Protein AF-A0A7J7K2Z6-F1 (afdb_monomer_lite)

pLDDT: mean 91.76, std 12.29, range [33.16, 98.75]

Organism: Bugula neritina (NCBI:txid10212)

InterPro domains:
  IPR015883 Beta-hexosaminidase, catalytic domain [PF00728] (4-177)
  IPR017853 Glycoside hydrolase superfamily [SSF51445] (2-178)
  IPR025705 Beta-hexosaminidase [PR00738] (17-34)
  IPR025705 Beta-hexosaminidase [PR00738] (77-95)
  IPR025705 Beta-hexosaminidase [PR00738] (104-117)
  IPR025705 Beta-hexosaminidase [PTHR22600] (6-176)

Secondary structure (DSSP, 8-state):
----S--HHHHHHHHHHHHTTT-----B---SSS-HHHHHHHHHHHHH-TT--TT--S-TT-------TTS-S-----TTSHHHHHHHHHHHHHHHHHHHHTT----EEE-------TTTTTT-HHHHHHHHHTT------HHHHHHHHHHHHHHHHHHHHHHTT-EEE--HHHHTTS-GGG--

Foldseek 3Di:
DDDDDDDLVRLLVVQLVCVVVVHHDAEEAAAFAQQVPVQVVVVVVCVVPVVPCLQHFDQPQQPWADAFPVGDRDGGGQLLDPSPLSNVLVVVVSVQVSCVVSVNGAAEYEHAQPGDTQRPSVRPPSLVVVCVVVVNPDDPRSSLSVLVSLLVNVLSVCVSCVVVNYHYHYDPRSPVSDDPVSND

Structure (mmCIF, N/CA/C/O backbone):
data_AF-A0A7J7K2Z6-F1
#
_entry.id   AF-A0A7J7K2Z6-F1
#
loop_
_atom_site.group_PDB
_atom_site.id
_atom_site.type_symbol
_atom_site.label_atom_id
_atom_site.label_alt_id
_atom_site.label_comp_id
_atom_site.label_asym_id
_atom_site.label_entity_id
_atom_site.label_seq_id
_atom_site.pdbx_PDB_ins_code
_atom_site.Cartn_x
_atom_site.Cartn_y
_atom_site.Cartn_z
_atom_site.occupancy
_atom_site.B_iso_or_equiv
_atom_site.auth_seq_id
_atom_site.auth_comp_id
_atom_site.auth_asym_id
_atom_site.auth_atom_id
_atom_site.pdbx_PDB_model_num
ATOM 1 N N . MET A 1 1 ? -26.680 -13.923 -4.119 1.00 57.12 1 MET A N 1
ATOM 2 C CA . MET A 1 1 ? -25.337 -13.825 -3.505 1.00 57.12 1 MET A CA 1
ATOM 3 C C . MET A 1 1 ? -25.463 -12.982 -2.247 1.00 57.12 1 MET A C 1
ATOM 5 O O . MET A 1 1 ? -26.201 -12.006 -2.287 1.00 57.12 1 MET A O 1
ATOM 9 N N . GLY A 1 2 ? -24.848 -13.402 -1.139 1.00 70.88 2 GLY A N 1
ATOM 10 C CA . GLY A 1 2 ? -24.873 -12.652 0.122 1.00 70.88 2 GLY A CA 1
ATOM 11 C C . GLY A 1 2 ? -24.026 -11.379 0.068 1.00 70.88 2 GLY A C 1
ATOM 12 O O . GLY A 1 2 ? -23.353 -11.112 -0.927 1.00 70.88 2 GLY A O 1
ATOM 13 N N . LYS A 1 3 ? -24.067 -10.598 1.149 1.00 77.69 3 LYS A N 1
ATOM 14 C CA . LYS A 1 3 ? -23.252 -9.391 1.324 1.00 77.69 3 LYS A CA 1
ATOM 15 C C . LYS A 1 3 ? -21.756 -9.750 1.302 1.00 77.69 3 LYS A C 1
ATOM 17 O O . LYS A 1 3 ? -21.352 -10.677 1.991 1.00 77.69 3 LYS A O 1
ATOM 22 N N . GLN A 1 4 ? -20.961 -9.036 0.498 1.00 88.25 4 GLN A N 1
ATOM 23 C CA . GLN A 1 4 ? -19.536 -9.339 0.247 1.00 88.25 4 GLN A CA 1
ATOM 24 C C . GLN A 1 4 ? -18.553 -8.362 0.923 1.00 88.25 4 GLN A C 1
ATOM 26 O O . GLN A 1 4 ? -17.355 -8.433 0.677 1.00 88.25 4 GLN A O 1
ATOM 31 N N . PHE A 1 5 ? -19.038 -7.420 1.733 1.00 94.19 5 PHE A N 1
ATOM 32 C CA . PHE A 1 5 ? -18.211 -6.398 2.380 1.00 94.19 5 PHE A CA 1
ATOM 33 C C . PHE A 1 5 ? -18.827 -5.962 3.711 1.00 94.19 5 PHE A C 1
ATOM 35 O O . PHE A 1 5 ? -20.036 -6.097 3.904 1.00 94.19 5 PHE A O 1
ATOM 42 N N . LEU A 1 6 ? -18.006 -5.394 4.593 1.00 96.25 6 LEU A N 1
ATOM 43 C CA . LEU A 1 6 ? -18.456 -4.726 5.813 1.00 96.25 6 LEU A CA 1
ATOM 44 C C . LEU A 1 6 ? -18.727 -3.250 5.518 1.00 96.25 6 LEU A C 1
ATOM 46 O O . LEU A 1 6 ? -17.916 -2.575 4.880 1.00 96.25 6 LEU A O 1
ATOM 50 N N . THR A 1 7 ? -19.857 -2.724 5.980 1.00 97.12 7 THR A N 1
ATOM 51 C CA . THR A 1 7 ? -20.050 -1.270 6.033 1.00 97.12 7 THR A CA 1
ATOM 52 C C . THR A 1 7 ? -19.160 -0.674 7.121 1.00 97.12 7 THR A C 1
ATOM 54 O O . THR A 1 7 ? -18.703 -1.369 8.028 1.00 97.12 7 THR A O 1
ATOM 57 N N . LYS A 1 8 ? -18.972 0.651 7.084 1.00 97.88 8 LYS A N 1
ATOM 58 C CA . LYS A 1 8 ? -18.297 1.387 8.162 1.00 97.88 8 LYS A CA 1
ATOM 59 C C . LYS A 1 8 ? -18.863 1.023 9.546 1.00 97.88 8 LYS A C 1
ATOM 61 O O . LYS A 1 8 ? -18.094 0.761 10.462 1.00 97.88 8 LYS A O 1
ATOM 66 N N . SER A 1 9 ? -20.191 1.003 9.695 1.00 98.25 9 SER A N 1
ATOM 67 C CA . SER A 1 9 ? -20.842 0.722 10.981 1.00 98.25 9 SER A CA 1
ATOM 68 C C . SER A 1 9 ? -20.590 -0.705 11.466 1.00 98.25 9 SER A C 1
ATOM 70 O O . SER A 1 9 ? -20.313 -0.895 12.643 1.00 98.25 9 SER A O 1
ATOM 72 N N . GLU A 1 10 ? -20.634 -1.689 10.566 1.00 98.12 10 GLU A N 1
ATOM 73 C CA . GLU A 1 10 ? -20.367 -3.091 10.910 1.00 98.12 10 GLU A CA 1
ATOM 74 C C . GLU A 1 10 ? -18.906 -3.304 11.301 1.00 98.12 10 GLU A C 1
ATOM 76 O O . GLU A 1 10 ? -18.624 -4.002 12.270 1.00 98.12 10 GLU A O 1
ATOM 81 N N . TYR A 1 11 ? -17.969 -2.666 10.593 1.00 98.50 11 TYR A N 1
ATOM 82 C CA . TYR A 1 11 ? -16.557 -2.705 10.968 1.00 98.50 11 TYR A CA 1
ATOM 83 C C . TYR A 1 11 ? -16.330 -2.113 12.367 1.00 98.50 11 TYR A C 1
ATOM 85 O O . TYR A 1 11 ? -15.676 -2.731 13.202 1.00 98.50 11 TYR A O 1
ATOM 93 N N . ILE A 1 12 ? -16.911 -0.942 12.650 1.00 98.75 12 ILE A N 1
ATOM 94 C CA . ILE A 1 12 ? -16.815 -0.290 13.967 1.00 98.75 12 ILE A CA 1
ATOM 95 C C . ILE A 1 12 ? -17.410 -1.171 15.067 1.00 98.75 12 ILE A C 1
ATOM 97 O O . ILE A 1 12 ? -16.831 -1.268 16.146 1.00 98.75 12 ILE A O 1
ATOM 101 N N . GLU A 1 13 ? -18.543 -1.824 14.804 1.00 98.62 13 GLU A N 1
ATOM 102 C CA . GLU A 1 13 ? -19.169 -2.749 15.750 1.00 98.62 13 GLU A CA 1
ATOM 103 C C . GLU A 1 13 ? -18.257 -3.942 16.062 1.00 98.62 13 GLU A C 1
ATOM 105 O O . GLU A 1 13 ? -18.082 -4.277 17.233 1.00 98.62 13 GLU A O 1
ATOM 110 N N . ILE A 1 14 ? -17.608 -4.524 15.047 1.00 98.44 14 ILE A N 1
ATOM 111 C CA . ILE A 1 14 ? -16.632 -5.609 15.226 1.00 98.44 14 ILE A CA 1
ATOM 112 C C . ILE A 1 14 ? -15.452 -5.148 16.085 1.00 98.44 14 ILE A C 1
ATOM 114 O O . ILE A 1 14 ? -15.095 -5.834 17.043 1.00 98.44 14 ILE A O 1
ATOM 118 N N . VAL A 1 15 ? -14.867 -3.986 15.780 1.00 98.75 15 VAL A N 1
ATOM 119 C CA . VAL A 1 15 ? -13.714 -3.457 16.528 1.00 98.75 15 VAL A CA 1
ATOM 120 C C . VAL A 1 15 ? -14.095 -3.157 17.979 1.00 98.75 15 VAL A C 1
ATOM 122 O O . VAL A 1 15 ? -13.392 -3.577 18.895 1.00 98.75 15 VAL A O 1
ATOM 125 N N . ARG A 1 16 ? -15.243 -2.514 18.216 1.00 98.62 16 ARG A N 1
ATOM 126 C CA . ARG A 1 16 ? -15.729 -2.224 19.575 1.00 98.62 16 ARG A CA 1
ATOM 127 C C . ARG A 1 16 ? -16.038 -3.503 20.353 1.00 98.62 16 ARG A C 1
ATOM 129 O O . ARG A 1 16 ? -15.775 -3.590 21.552 1.00 98.62 16 ARG A O 1
ATOM 136 N N . PHE A 1 17 ? -16.595 -4.512 19.686 1.00 98.62 17 PHE A N 1
ATOM 137 C CA . PHE A 1 17 ? -16.839 -5.803 20.315 1.00 98.62 17 PHE A CA 1
ATOM 138 C C . PHE A 1 17 ? -15.526 -6.492 20.695 1.00 98.62 17 PHE A C 1
ATOM 140 O O . PHE A 1 17 ? -15.417 -6.982 21.818 1.00 98.62 17 PHE A O 1
ATOM 147 N N . ALA A 1 18 ? -14.524 -6.486 19.814 1.00 98.62 18 ALA A N 1
ATOM 148 C CA . ALA A 1 18 ? -13.196 -7.022 20.101 1.00 98.62 18 ALA A CA 1
ATOM 149 C C . ALA A 1 18 ? -12.540 -6.308 21.297 1.00 98.62 18 ALA A C 1
ATOM 151 O O . ALA A 1 18 ? -12.065 -6.976 22.218 1.00 98.62 18 ALA A O 1
ATOM 152 N N . GLU A 1 19 ? -12.631 -4.976 21.355 1.00 98.25 19 GLU A N 1
ATOM 153 C CA . GLU A 1 19 ? -12.161 -4.176 22.493 1.00 98.25 19 GLU A CA 1
ATOM 154 C C . GLU A 1 19 ? -12.826 -4.603 23.807 1.00 98.25 19 GLU A C 1
ATOM 156 O O . GLU A 1 19 ? -12.145 -4.851 24.800 1.00 98.25 19 GLU A O 1
ATOM 161 N N . SER A 1 20 ? -14.146 -4.835 23.803 1.00 98.19 20 SER A N 1
ATOM 162 C CA . SER A 1 20 ? -14.881 -5.321 24.987 1.00 98.19 20 SER A CA 1
ATOM 163 C C . SER A 1 20 ? -14.411 -6.692 25.501 1.00 98.19 20 SER A C 1
ATOM 165 O O . SER A 1 20 ? -14.786 -7.113 26.599 1.00 98.19 20 SER A O 1
ATOM 167 N N . LYS A 1 21 ? -13.621 -7.414 24.698 1.00 98.44 21 LYS A N 1
ATOM 168 C CA . LYS A 1 21 ? -13.026 -8.716 25.016 1.00 98.44 21 LYS A CA 1
ATOM 169 C C . LYS A 1 21 ? -11.515 -8.645 25.242 1.00 98.44 21 LYS A C 1
ATOM 171 O O . LYS A 1 21 ? -10.907 -9.691 25.447 1.00 98.44 21 LYS A O 1
ATOM 176 N N . GLY A 1 22 ? -10.912 -7.454 25.216 1.00 97.75 22 GLY A N 1
ATOM 177 C CA . GLY A 1 22 ? -9.460 -7.285 25.304 1.00 97.75 22 GLY A CA 1
ATOM 178 C C . GLY A 1 22 ? -8.713 -7.818 24.077 1.00 97.75 22 GLY A C 1
ATOM 179 O O . GLY A 1 22 ? -7.565 -8.239 24.194 1.00 97.75 22 GLY A O 1
ATOM 180 N N . VAL A 1 23 ? -9.369 -7.851 22.912 1.00 98.38 23 VAL A N 1
ATOM 181 C CA . VAL A 1 23 ? -8.786 -8.294 21.640 1.00 98.38 23 VAL A CA 1
ATOM 182 C C . VAL A 1 23 ? -8.488 -7.075 20.772 1.00 98.38 23 VAL A C 1
ATOM 184 O O . VAL A 1 23 ? -9.393 -6.335 20.387 1.00 98.38 23 VAL A O 1
ATOM 187 N N . MET A 1 24 ? -7.215 -6.895 20.421 1.00 98.00 24 MET A N 1
ATOM 188 C CA . MET A 1 24 ? -6.784 -5.864 19.480 1.00 98.00 24 MET A CA 1
ATOM 189 C C . MET A 1 24 ? -7.000 -6.335 18.038 1.00 98.00 24 MET A C 1
ATOM 191 O O . MET A 1 24 ? -6.533 -7.407 17.652 1.00 98.00 24 MET A O 1
ATOM 195 N N . VAL A 1 25 ? -7.677 -5.519 17.235 1.00 98.50 25 VAL A N 1
ATOM 196 C CA . VAL A 1 25 ? -7.860 -5.746 15.800 1.00 98.50 25 VAL A CA 1
ATOM 197 C C . VAL A 1 25 ? -6.721 -5.071 15.043 1.00 98.50 25 VAL A C 1
ATOM 199 O O . VAL A 1 25 ? -6.543 -3.858 15.134 1.00 98.50 25 VAL A O 1
ATOM 202 N N . ILE A 1 26 ? -5.970 -5.853 14.267 1.00 98.38 26 ILE A N 1
ATOM 203 C CA . ILE A 1 26 ? -4.976 -5.347 13.315 1.00 98.38 26 ILE A CA 1
ATOM 204 C C . ILE A 1 26 ? -5.550 -5.552 11.905 1.00 98.38 26 ILE A C 1
ATOM 206 O O . ILE A 1 26 ? -5.667 -6.696 11.467 1.00 98.38 26 ILE A O 1
ATOM 210 N N . PRO A 1 27 ? -5.951 -4.481 11.201 1.00 98.25 27 PRO A N 1
ATOM 211 C CA . PRO A 1 27 ? -6.410 -4.575 9.828 1.0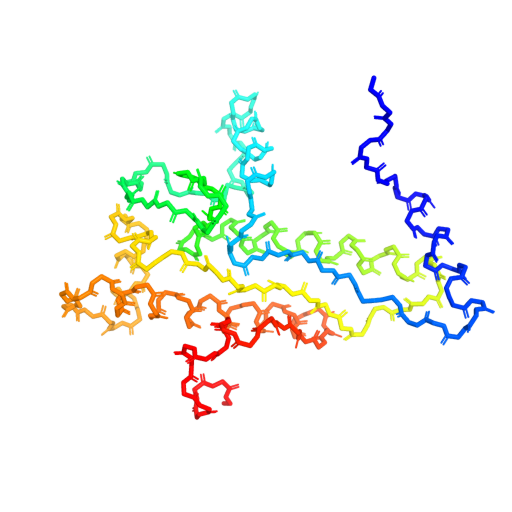0 98.25 27 PRO A CA 1
ATOM 212 C C . PRO A 1 27 ? -5.237 -4.801 8.874 1.00 98.25 27 PRO A C 1
ATOM 214 O O . PRO A 1 27 ? -4.161 -4.218 9.032 1.00 98.25 27 PRO A O 1
ATOM 217 N N . GLU A 1 28 ? -5.493 -5.605 7.847 1.00 98.12 28 GLU A N 1
ATOM 218 C CA . GLU A 1 28 ? -4.579 -5.845 6.740 1.00 98.12 28 GLU A CA 1
ATOM 219 C C . GLU A 1 28 ? -5.159 -5.317 5.430 1.00 98.12 28 GLU A C 1
ATOM 221 O O . GLU A 1 28 ? -6.297 -5.628 5.075 1.00 98.12 28 GLU A O 1
ATOM 226 N N . ILE A 1 29 ? -4.365 -4.522 4.712 1.00 97.19 29 ILE A N 1
ATOM 227 C CA . ILE A 1 29 ? -4.644 -4.087 3.342 1.00 97.19 29 ILE A CA 1
ATOM 228 C C . ILE A 1 29 ? -3.441 -4.474 2.491 1.00 97.19 29 ILE A C 1
ATOM 230 O O . ILE A 1 29 ? -2.453 -3.745 2.437 1.00 97.19 29 ILE A O 1
ATOM 234 N N . ASP A 1 30 ? -3.532 -5.642 1.868 1.00 95.69 30 ASP A N 1
ATOM 235 C CA . ASP A 1 30 ? -2.400 -6.280 1.207 1.00 95.69 30 ASP A CA 1
ATOM 236 C C . ASP A 1 30 ? -1.937 -5.526 -0.046 1.00 95.69 30 ASP A C 1
ATOM 238 O O . ASP A 1 30 ? -2.731 -5.235 -0.948 1.00 95.69 30 ASP A O 1
ATOM 242 N N . LEU A 1 31 ? -0.649 -5.167 -0.062 1.00 95.00 31 LEU A N 1
ATOM 243 C CA . LEU A 1 31 ? 0.042 -4.507 -1.156 1.00 95.00 31 LEU A CA 1
ATOM 244 C C . LEU A 1 31 ? 1.524 -4.963 -1.207 1.00 95.00 31 LEU A C 1
ATOM 246 O O . LEU A 1 31 ? 2.195 -5.001 -0.182 1.00 95.00 31 LEU A O 1
ATOM 250 N N . PRO A 1 32 ? 2.123 -5.172 -2.394 1.00 95.31 32 PRO A N 1
ATOM 251 C CA . PRO A 1 32 ? 1.522 -4.915 -3.690 1.00 95.31 32 PRO A CA 1
ATOM 252 C C . PRO A 1 32 ? 0.813 -6.113 -4.322 1.00 95.31 32 PRO A C 1
ATOM 254 O O . PRO A 1 32 ? 0.121 -5.913 -5.322 1.00 95.31 32 PRO A O 1
ATOM 257 N N . GLY A 1 33 ? 1.028 -7.323 -3.798 1.00 93.19 33 GLY A N 1
ATOM 258 C CA . GLY A 1 33 ? 0.370 -8.553 -4.236 1.00 93.19 33 GLY A CA 1
ATOM 259 C C . GLY A 1 33 ? -1.126 -8.561 -3.917 1.00 93.19 33 GLY A C 1
ATOM 260 O O . GLY A 1 33 ? -1.666 -7.577 -3.411 1.00 93.19 33 GLY A O 1
ATOM 261 N N . HIS A 1 34 ? -1.809 -9.648 -4.296 1.00 95.19 34 HIS A N 1
ATOM 262 C CA . HIS A 1 34 ? -3.211 -9.949 -3.936 1.00 95.19 34 HIS A CA 1
ATOM 263 C C . HIS A 1 34 ? -4.230 -8.807 -4.119 1.00 95.19 34 HIS A C 1
ATOM 265 O O . HIS A 1 34 ? -5.316 -8.784 -3.544 1.00 95.19 34 HIS A O 1
ATOM 271 N N . SER A 1 35 ? -3.933 -7.865 -5.008 1.00 95.94 35 SER A N 1
ATOM 272 C CA . SER A 1 35 ? -4.619 -6.576 -5.112 1.00 95.94 35 SER A CA 1
ATOM 273 C C . SER A 1 35 ? -5.649 -6.520 -6.241 1.00 95.94 35 SER A C 1
ATOM 275 O O . SER A 1 35 ? -6.066 -5.439 -6.670 1.00 95.94 35 SER A O 1
ATOM 277 N N . THR A 1 36 ? -6.085 -7.671 -6.763 1.00 94.44 36 THR A N 1
ATOM 278 C CA . THR A 1 36 ? -7.007 -7.761 -7.912 1.00 94.44 36 THR A CA 1
ATOM 279 C C . THR A 1 36 ? -8.290 -6.958 -7.694 1.00 94.44 36 THR A C 1
ATOM 281 O O . THR A 1 36 ? -8.736 -6.251 -8.600 1.00 94.44 36 THR A O 1
ATOM 284 N N . ALA A 1 37 ? -8.864 -7.009 -6.487 1.00 94.44 37 ALA A N 1
ATOM 285 C CA . ALA A 1 37 ? -10.078 -6.266 -6.151 1.00 94.44 37 ALA A CA 1
ATOM 286 C C . ALA A 1 37 ? -9.866 -4.743 -6.231 1.00 94.44 37 ALA A C 1
ATOM 288 O O . ALA A 1 37 ? -10.617 -4.053 -6.926 1.00 94.44 37 ALA A O 1
ATOM 289 N N . ALA A 1 38 ? -8.816 -4.226 -5.584 1.00 96.38 38 ALA A N 1
ATOM 290 C CA . ALA A 1 38 ? -8.494 -2.799 -5.582 1.00 96.38 38 ALA A CA 1
ATOM 291 C C . ALA A 1 38 ? -8.156 -2.291 -6.992 1.00 96.38 38 ALA A C 1
ATOM 293 O O . 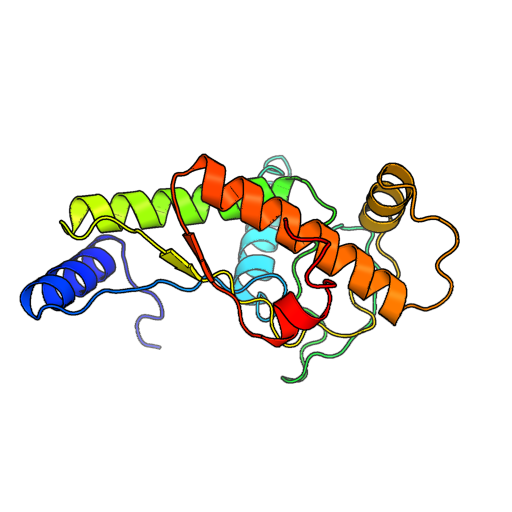ALA A 1 38 ? -8.676 -1.261 -7.429 1.00 96.38 38 ALA A O 1
ATOM 294 N N . LEU A 1 39 ? -7.351 -3.047 -7.744 1.00 95.56 39 LEU A N 1
ATOM 295 C CA . LEU A 1 39 ? -6.999 -2.727 -9.128 1.00 95.56 39 LEU A CA 1
ATOM 296 C C . LEU A 1 39 ? -8.228 -2.615 -10.022 1.00 95.56 39 LEU A C 1
ATOM 298 O O . LEU A 1 39 ? -8.362 -1.634 -10.753 1.00 95.56 39 LEU A O 1
ATOM 302 N N . ASN A 1 40 ? -9.130 -3.594 -9.966 1.00 94.88 40 ASN A N 1
ATOM 303 C CA . ASN A 1 40 ? -10.336 -3.581 -10.788 1.00 94.88 40 ASN A CA 1
ATOM 304 C C . ASN A 1 40 ? -11.269 -2.434 -10.388 1.00 94.88 40 ASN A C 1
ATOM 306 O O . ASN A 1 40 ? -11.757 -1.721 -11.264 1.00 94.88 40 ASN A O 1
ATOM 310 N N . ALA A 1 41 ? -11.457 -2.189 -9.088 1.00 95.19 41 ALA A N 1
ATOM 311 C CA . ALA A 1 41 ? -12.262 -1.069 -8.606 1.00 95.19 41 ALA A CA 1
ATOM 312 C C . ALA A 1 41 ? -11.715 0.281 -9.101 1.00 95.19 41 ALA A C 1
ATOM 314 O O . ALA A 1 41 ? -12.469 1.106 -9.623 1.00 95.19 41 ALA A O 1
ATOM 315 N N . MET A 1 42 ? -10.401 0.502 -9.003 1.00 95.94 42 MET A N 1
ATOM 316 C CA . MET A 1 42 ? -9.778 1.758 -9.435 1.00 95.94 42 MET A CA 1
ATOM 317 C C . MET A 1 42 ? -9.716 1.898 -10.961 1.00 95.94 42 MET A C 1
ATOM 319 O O . MET A 1 42 ? -9.890 3.001 -11.481 1.00 95.94 42 MET A O 1
ATOM 323 N N . LYS A 1 43 ? -9.564 0.797 -11.707 1.00 92.94 43 LYS A N 1
ATOM 324 C CA . LYS A 1 43 ? -9.720 0.799 -13.172 1.00 92.94 43 LYS A CA 1
ATOM 325 C C . LYS A 1 43 ? -11.138 1.194 -13.576 1.00 92.94 43 LYS A C 1
ATOM 327 O O . LYS A 1 43 ? -11.301 2.080 -14.410 1.00 92.94 43 LYS A O 1
ATOM 332 N N . MET A 1 44 ? -12.162 0.614 -12.949 1.00 94.12 44 MET A N 1
ATOM 333 C CA . MET A 1 44 ? -13.557 0.967 -13.239 1.00 94.12 44 MET A CA 1
ATOM 334 C C . MET A 1 44 ? -13.882 2.410 -12.858 1.00 94.12 44 MET A C 1
ATOM 336 O O . MET A 1 44 ? -14.605 3.077 -13.598 1.00 94.12 44 MET A O 1
ATOM 340 N N . ARG A 1 45 ? -13.318 2.929 -11.760 1.00 94.25 45 ARG A N 1
ATOM 341 C CA . ARG A 1 45 ? -13.408 4.356 -11.414 1.00 94.25 45 ARG A CA 1
ATOM 342 C C . ARG A 1 45 ? -12.873 5.235 -12.546 1.00 94.25 45 ARG A C 1
ATOM 344 O O . ARG A 1 45 ? -13.529 6.205 -12.907 1.00 94.25 45 ARG A O 1
ATOM 351 N N . TYR A 1 46 ? -11.731 4.877 -13.132 1.00 90.50 46 TYR A N 1
ATOM 352 C CA . TYR A 1 46 ? -11.150 5.621 -14.249 1.00 90.50 46 TYR A CA 1
ATOM 353 C C . TYR A 1 46 ? -11.985 5.520 -15.533 1.00 90.50 46 TYR A C 1
ATOM 355 O O . TYR A 1 46 ? -12.155 6.518 -16.223 1.00 90.50 46 TYR A O 1
ATOM 363 N N . VAL A 1 47 ? -12.562 4.351 -15.830 1.00 90.81 47 VAL A N 1
ATOM 364 C CA . VAL A 1 47 ? -13.478 4.179 -16.975 1.00 90.81 47 VAL A CA 1
ATOM 365 C C . VAL A 1 47 ? -14.686 5.114 -16.863 1.00 90.81 47 VAL A C 1
ATOM 367 O O . VAL A 1 47 ? -15.064 5.747 -17.844 1.00 90.81 47 VAL A O 1
ATOM 370 N N . HIS A 1 48 ? -15.274 5.238 -15.671 1.00 91.88 48 HIS A N 1
ATOM 371 C CA . HIS A 1 48 ? -16.434 6.108 -15.446 1.00 91.88 48 HIS A CA 1
ATOM 372 C C . HIS A 1 48 ? -16.065 7.584 -15.268 1.00 91.88 48 HIS A C 1
ATOM 374 O O . HIS A 1 48 ? -16.906 8.463 -15.444 1.00 91.88 48 HIS A O 1
ATOM 380 N N . SER A 1 49 ? -14.834 7.884 -14.862 1.00 91.62 49 SER A N 1
ATOM 381 C CA . SER A 1 49 ? -14.373 9.248 -14.598 1.00 91.62 49 SER A CA 1
ATOM 382 C C . SER A 1 49 ? -12.896 9.401 -14.978 1.00 91.62 49 SER A C 1
ATOM 384 O O . SER A 1 49 ? -12.031 9.412 -14.098 1.00 91.62 49 SER A O 1
ATOM 386 N N . PRO A 1 50 ? -12.590 9.555 -16.283 1.00 86.19 50 PRO A N 1
ATOM 387 C CA . PRO A 1 50 ? -11.214 9.564 -16.793 1.00 86.19 50 PRO A CA 1
ATOM 388 C C . PRO A 1 50 ? -10.345 10.729 -16.306 1.00 86.19 50 PRO A C 1
ATOM 390 O O . PRO A 1 50 ? -9.137 10.732 -16.521 1.00 86.19 50 PRO A O 1
ATOM 393 N N . THR A 1 51 ? -10.930 11.739 -15.666 1.00 85.88 51 THR A N 1
ATOM 394 C CA . THR A 1 51 ? -10.194 12.864 -15.075 1.00 85.88 51 THR A CA 1
ATOM 395 C C . THR A 1 51 ? -9.743 12.596 -13.635 1.00 85.88 51 THR A C 1
ATOM 397 O O . THR A 1 51 ? -8.915 13.337 -13.120 1.00 85.88 51 THR A O 1
ATOM 400 N N . LEU A 1 52 ? -10.243 11.539 -12.978 1.00 86.88 52 LEU A N 1
ATOM 401 C CA . LEU A 1 52 ? -9.932 11.216 -11.580 1.00 86.88 52 LEU A CA 1
ATOM 402 C C . LEU A 1 52 ? -8.752 10.243 -11.488 1.00 86.88 52 LEU A C 1
ATOM 404 O O . LEU A 1 52 ? -8.926 9.040 -11.280 1.00 86.88 52 LEU A O 1
ATOM 408 N N . THR A 1 53 ? -7.538 10.764 -11.647 1.00 86.00 53 THR A N 1
ATOM 409 C CA . THR A 1 53 ? -6.301 9.965 -11.636 1.00 86.00 53 THR A CA 1
ATOM 410 C C . THR A 1 53 ? -5.701 9.739 -10.248 1.00 86.00 53 THR A C 1
ATOM 412 O O . THR A 1 53 ? -4.808 8.907 -10.115 1.00 86.00 53 THR A O 1
ATOM 415 N N . ASP A 1 54 ? -6.216 10.408 -9.214 1.00 91.19 54 ASP A N 1
ATOM 416 C CA . ASP A 1 54 ? -5.608 10.493 -7.873 1.00 91.19 54 ASP A CA 1
ATOM 417 C C . ASP A 1 54 ? -5.418 9.143 -7.156 1.00 91.19 54 ASP A C 1
ATOM 419 O O . ASP A 1 54 ? -4.623 9.048 -6.225 1.00 91.19 54 ASP A O 1
ATOM 423 N N . PHE A 1 55 ? -6.105 8.089 -7.613 1.00 96.25 55 PHE A N 1
ATOM 424 C CA . PHE A 1 55 ? -6.049 6.731 -7.053 1.00 96.25 55 PHE A CA 1
ATOM 425 C C . PHE A 1 55 ? -5.773 5.648 -8.103 1.00 96.25 55 PHE A C 1
ATOM 427 O O . PHE A 1 55 ? -6.176 4.494 -7.950 1.00 96.25 55 PHE A O 1
ATOM 434 N N . ARG A 1 56 ? -5.119 5.992 -9.217 1.00 95.50 56 ARG A N 1
ATOM 435 C CA . ARG A 1 56 ? -4.696 4.981 -10.189 1.00 95.50 56 ARG A CA 1
ATOM 436 C C . ARG A 1 56 ? -3.634 4.064 -9.566 1.00 95.50 56 ARG A C 1
ATOM 438 O O . ARG A 1 56 ? -2.624 4.537 -9.065 1.00 95.50 56 ARG A O 1
ATOM 445 N N . LEU A 1 57 ? -3.847 2.753 -9.656 1.00 97.19 57 LEU A N 1
ATOM 446 C CA . LEU A 1 57 ? -2.968 1.733 -9.058 1.00 97.19 57 LEU A CA 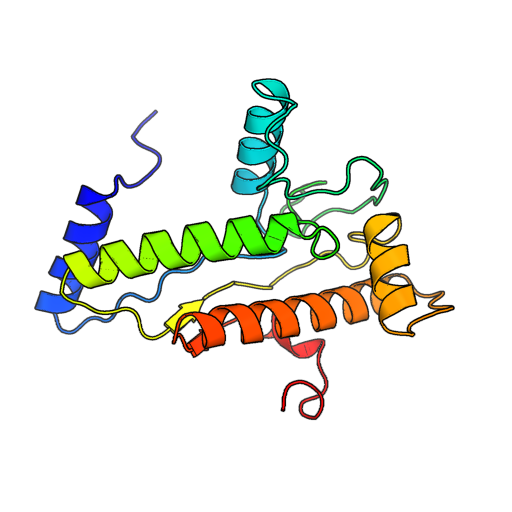1
ATOM 447 C C . LEU A 1 57 ? -2.106 0.971 -10.078 1.00 97.19 57 LEU A C 1
ATOM 449 O O . LEU A 1 57 ? -1.520 -0.054 -9.751 1.00 97.19 57 LEU A O 1
ATOM 453 N N . HIS A 1 58 ? -2.079 1.412 -11.336 1.00 95.50 58 HIS A N 1
ATOM 454 C CA . HIS A 1 58 ? -1.304 0.779 -12.403 1.00 95.50 58 HIS A CA 1
ATOM 455 C C . HIS A 1 58 ? -0.704 1.834 -13.330 1.00 95.50 58 HIS A C 1
ATOM 457 O O . HIS A 1 58 ? -1.278 2.912 -13.497 1.00 95.50 58 HIS A O 1
ATOM 463 N N . ASP A 1 59 ? 0.410 1.499 -13.968 1.00 96.19 59 ASP A N 1
ATOM 464 C CA . ASP A 1 59 ? 0.900 2.226 -15.133 1.00 96.19 59 ASP A CA 1
ATOM 465 C C . ASP A 1 59 ? 0.167 1.688 -16.385 1.00 9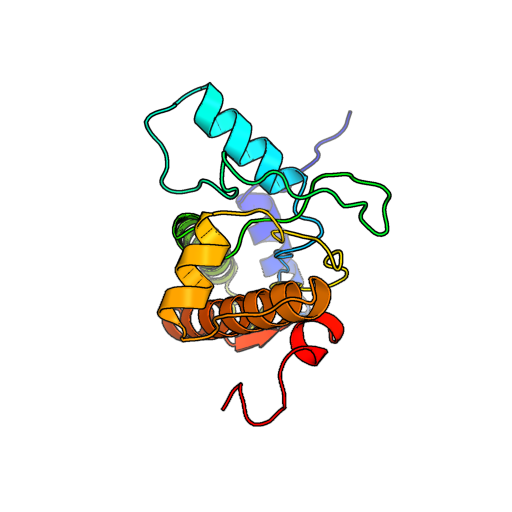6.19 59 ASP A C 1
ATOM 467 O O . ASP A 1 59 ? 0.201 0.481 -16.628 1.00 96.19 59 ASP A O 1
ATOM 471 N N . PRO A 1 60 ? -0.553 2.522 -17.164 1.00 93.62 60 PRO A N 1
ATOM 472 C CA . PRO A 1 60 ? -1.222 2.080 -18.392 1.00 93.62 60 PRO A CA 1
ATOM 473 C C . PRO A 1 60 ? -0.274 1.588 -19.484 1.00 93.62 60 PRO A C 1
ATOM 475 O O . PRO A 1 60 ? -0.737 0.935 -20.416 1.00 93.62 60 PRO A O 1
ATOM 478 N N . LEU A 1 61 ? 1.008 1.951 -19.402 1.00 96.50 61 LEU A N 1
ATOM 479 C CA . LEU A 1 61 ? 2.049 1.539 -20.339 1.00 96.50 61 LEU A CA 1
ATOM 480 C C . LEU A 1 61 ? 2.833 0.320 -19.836 1.00 96.50 61 LEU A C 1
ATOM 482 O O . LEU A 1 61 ? 3.795 -0.088 -20.478 1.00 96.50 61 LEU A O 1
ATOM 486 N N . ASP A 1 62 ? 2.443 -0.258 -18.696 1.00 96.44 62 ASP A N 1
ATOM 487 C CA . ASP A 1 62 ? 3.066 -1.469 -18.179 1.00 96.44 62 ASP A CA 1
ATOM 488 C C . ASP A 1 62 ? 2.637 -2.688 -18.997 1.00 96.44 62 ASP A C 1
ATOM 490 O O . ASP A 1 62 ? 1.491 -3.140 -18.938 1.00 96.44 62 ASP A O 1
ATOM 494 N N . GLU A 1 63 ? 3.585 -3.245 -19.743 1.00 95.56 63 GLU A N 1
ATOM 495 C CA . GLU A 1 63 ? 3.372 -4.452 -20.539 1.00 95.56 63 GLU A CA 1
ATOM 496 C C . GLU A 1 63 ? 3.834 -5.723 -19.814 1.00 95.56 63 GLU A C 1
ATOM 498 O O . GLU A 1 63 ? 3.927 -6.786 -20.425 1.00 95.56 63 GLU A O 1
ATOM 503 N N . SER A 1 64 ? 4.190 -5.671 -18.531 1.00 94.56 64 SER A N 1
ATOM 504 C CA . SER A 1 64 ? 4.749 -6.826 -17.813 1.00 94.56 64 SER A CA 1
ATOM 505 C C . SER A 1 64 ? 3.842 -8.058 -17.881 1.00 94.56 64 SER A C 1
ATOM 507 O O . SER A 1 64 ? 2.624 -7.967 -17.746 1.00 94.56 64 SER A O 1
ATOM 509 N N . GLN A 1 65 ? 4.445 -9.233 -18.072 1.00 93.38 65 GLN A N 1
ATOM 510 C CA . GLN A 1 65 ? 3.736 -10.513 -18.083 1.00 93.38 65 GLN A CA 1
ATOM 511 C C . GLN A 1 65 ? 4.185 -11.365 -16.904 1.00 93.38 65 GLN A C 1
ATOM 513 O O . GLN A 1 65 ? 5.382 -11.563 -16.683 1.00 93.38 65 GLN A O 1
ATOM 518 N N . PHE A 1 66 ? 3.213 -11.866 -16.151 1.00 92.25 66 PHE A N 1
ATOM 519 C CA . PHE A 1 66 ? 3.425 -12.717 -14.991 1.00 92.25 66 PHE A CA 1
ATOM 520 C C . PHE A 1 66 ? 2.184 -13.570 -14.718 1.00 92.25 66 PHE A C 1
ATOM 522 O O . PHE A 1 66 ? 1.108 -13.316 -15.260 1.00 92.25 66 PHE A O 1
ATOM 529 N N . ILE A 1 67 ? 2.347 -14.565 -13.850 1.00 90.75 67 ILE A N 1
ATOM 530 C CA . ILE A 1 67 ? 1.261 -15.343 -13.256 1.00 90.75 67 ILE A CA 1
ATOM 531 C C . ILE A 1 67 ? 1.521 -15.363 -11.744 1.00 90.75 67 ILE A C 1
ATOM 533 O O . ILE A 1 67 ? 2.642 -15.658 -11.330 1.00 90.75 67 ILE A O 1
ATOM 537 N N . SER A 1 68 ? 0.525 -14.992 -10.937 1.00 89.50 68 SER A N 1
ATOM 538 C CA . SER A 1 68 ? 0.601 -15.070 -9.473 1.00 89.50 68 SER A CA 1
ATOM 539 C C . SER A 1 68 ? 0.521 -16.514 -8.980 1.00 89.50 68 SER A C 1
ATOM 541 O O . SER A 1 68 ? 0.127 -17.413 -9.727 1.00 89.50 68 SER A O 1
ATOM 543 N N . THR A 1 69 ? 0.821 -16.742 -7.701 1.00 88.62 69 THR A N 1
ATOM 544 C CA . THR A 1 69 ? 0.664 -18.056 -7.056 1.00 88.62 69 THR A CA 1
ATOM 545 C C . THR A 1 69 ? -0.759 -18.618 -7.212 1.00 88.62 69 THR A C 1
ATOM 547 O O . THR A 1 69 ? -0.944 -19.822 -7.363 1.00 88.62 69 THR A O 1
ATOM 550 N N . GLN A 1 70 ? -1.772 -17.749 -7.266 1.00 91.50 70 GLN A N 1
ATOM 551 C CA . GLN A 1 70 ? -3.192 -18.086 -7.439 1.00 91.50 70 GLN A CA 1
ATOM 552 C C . GLN A 1 70 ? -3.644 -18.068 -8.910 1.00 91.50 70 GLN A C 1
ATOM 554 O O . GLN A 1 70 ? -4.842 -18.042 -9.188 1.00 91.50 70 GLN A O 1
ATOM 559 N N . TYR A 1 71 ? -2.705 -18.086 -9.859 1.00 91.06 71 TYR A N 1
ATOM 560 C CA . TYR A 1 71 ? -2.955 -18.133 -11.303 1.00 91.06 71 TYR A CA 1
ATOM 561 C C . TYR A 1 71 ? -3.611 -16.882 -11.909 1.00 91.06 71 TYR A C 1
ATOM 563 O O . TYR A 1 71 ? -4.230 -16.956 -12.973 1.00 91.06 71 TYR A O 1
ATOM 571 N N . PHE A 1 72 ? -3.442 -15.710 -11.290 1.00 87.81 72 PHE A N 1
ATOM 572 C CA . PHE A 1 72 ? -3.860 -14.443 -11.892 1.00 87.81 72 PHE A CA 1
ATOM 573 C C . PHE A 1 72 ? -2.746 -13.852 -12.756 1.00 87.81 72 PHE A C 1
ATOM 575 O O . PHE A 1 72 ? -1.596 -13.768 -12.336 1.00 87.81 72 PHE A O 1
ATOM 582 N N . SER A 1 73 ? -3.093 -13.367 -13.949 1.00 87.94 73 SER A N 1
ATOM 583 C CA . SER A 1 73 ? -2.189 -12.576 -14.802 1.00 87.94 73 SER A CA 1
ATOM 584 C C . SER A 1 73 ? -2.274 -11.067 -14.524 1.00 87.94 73 SER A C 1
ATOM 586 O O . SER A 1 73 ? -1.885 -10.239 -15.345 1.00 87.94 73 SER A O 1
ATOM 588 N N . ASN A 1 74 ? -2.891 -10.701 -13.403 1.00 85.25 74 ASN A N 1
ATOM 589 C CA . ASN A 1 74 ? -3.052 -9.351 -12.882 1.00 85.25 74 ASN A CA 1
ATOM 590 C C . ASN A 1 74 ? -2.977 -9.420 -11.345 1.00 85.25 74 ASN A C 1
ATOM 592 O O . ASN A 1 74 ? -2.588 -10.444 -10.792 1.00 85.25 74 ASN A O 1
ATOM 596 N N . GLY A 1 75 ? -3.346 -8.344 -10.651 1.00 88.88 75 GLY A N 1
ATOM 597 C CA . GLY A 1 75 ? -3.462 -8.390 -9.190 1.00 88.88 75 GLY A CA 1
ATOM 598 C C . GLY A 1 75 ? -2.259 -7.849 -8.432 1.00 88.88 75 GLY A C 1
ATOM 599 O O . GLY A 1 75 ? -2.192 -8.022 -7.224 1.00 88.88 75 GLY A O 1
ATOM 600 N N . VAL A 1 76 ? -1.346 -7.164 -9.119 1.00 94.56 76 VAL A N 1
ATOM 601 C CA . VAL A 1 76 ? -0.190 -6.519 -8.498 1.00 94.56 76 VAL A CA 1
ATOM 602 C C . VAL A 1 76 ? -0.276 -5.009 -8.728 1.00 94.56 76 VAL A C 1
ATOM 604 O O . VAL A 1 76 ? -0.274 -4.574 -9.883 1.00 94.56 76 VAL A O 1
ATOM 607 N N . VAL A 1 77 ? -0.416 -4.199 -7.670 1.00 97.00 77 VAL A N 1
ATOM 608 C CA . VAL A 1 77 ? -0.412 -2.727 -7.829 1.00 97.00 77 VAL A CA 1
ATOM 609 C C . VAL A 1 77 ? 0.961 -2.252 -8.278 1.00 97.00 77 VAL A C 1
ATOM 611 O O . VAL A 1 77 ? 1.972 -2.867 -7.955 1.00 97.00 77 VAL A O 1
ATOM 614 N N . ASN A 1 78 ? 1.016 -1.152 -9.020 1.00 97.69 78 ASN A N 1
ATOM 615 C CA . ASN A 1 78 ? 2.279 -0.580 -9.464 1.00 97.69 78 ASN A CA 1
ATOM 616 C C . ASN A 1 78 ? 2.819 0.397 -8.397 1.00 97.69 78 ASN A C 1
ATOM 618 O O . ASN A 1 78 ? 2.178 1.414 -8.124 1.00 97.69 78 ASN A O 1
ATOM 622 N N . PRO A 1 79 ? 3.973 0.125 -7.769 1.00 97.06 79 PRO A N 1
ATOM 623 C CA . PRO A 1 79 ? 4.552 1.002 -6.748 1.00 97.06 79 PRO A CA 1
ATOM 624 C C . PRO A 1 79 ? 5.226 2.247 -7.330 1.00 97.06 79 PRO A C 1
ATOM 626 O O . PRO A 1 79 ? 5.580 3.161 -6.598 1.00 97.06 79 PRO A O 1
ATOM 629 N N . CYS A 1 80 ? 5.415 2.300 -8.643 1.00 97.81 80 CYS A N 1
ATOM 630 C CA . CYS A 1 80 ? 6.136 3.373 -9.312 1.00 97.81 80 CYS A CA 1
ATOM 631 C C . CYS A 1 80 ? 5.206 4.514 -9.752 1.00 97.81 80 CYS A C 1
ATOM 633 O O . CYS A 1 80 ? 5.668 5.494 -10.331 1.00 97.81 80 CYS A O 1
ATOM 635 N N . VAL A 1 81 ? 3.897 4.401 -9.485 1.00 96.62 81 VAL A N 1
ATOM 636 C CA . VAL A 1 81 ? 2.924 5.480 -9.692 1.00 96.62 81 VAL A CA 1
ATOM 637 C C . VAL A 1 81 ? 2.556 6.130 -8.356 1.00 96.62 81 VAL A C 1
ATOM 639 O O . VAL A 1 81 ? 2.157 5.462 -7.404 1.00 96.62 81 VAL A O 1
ATOM 642 N N . GLU A 1 82 ? 2.659 7.458 -8.286 1.00 96.06 82 GLU A N 1
ATOM 643 C CA . GLU A 1 82 ? 2.459 8.226 -7.045 1.00 96.06 82 GLU A CA 1
ATOM 644 C C . GLU A 1 82 ? 1.069 8.039 -6.422 1.00 96.06 82 GLU A C 1
ATOM 646 O O . GLU A 1 82 ? 0.918 7.967 -5.201 1.00 96.06 82 GLU A O 1
ATOM 651 N N . SER A 1 83 ? 0.046 7.889 -7.263 1.00 97.00 83 SER A N 1
ATOM 652 C CA . SER A 1 83 ? -1.338 7.673 -6.840 1.00 97.00 83 SER A CA 1
ATOM 653 C C . SER A 1 83 ? -1.552 6.379 -6.045 1.00 97.00 83 SER A C 1
ATOM 655 O O . SER A 1 83 ? -2.530 6.297 -5.301 1.00 97.00 83 SER A O 1
ATOM 657 N N . THR A 1 84 ? -0.636 5.403 -6.121 1.00 97.75 84 THR A N 1
ATOM 658 C CA . THR A 1 84 ? -0.654 4.218 -5.246 1.00 97.75 84 THR A CA 1
ATOM 659 C C . THR A 1 84 ? -0.547 4.631 -3.781 1.00 97.75 84 THR A C 1
ATOM 661 O O . THR A 1 84 ? -1.350 4.199 -2.959 1.00 97.75 84 THR A O 1
ATOM 664 N N . TYR A 1 85 ? 0.357 5.553 -3.449 1.00 98.00 85 TYR A N 1
ATOM 665 C CA . TYR A 1 85 ? 0.550 6.014 -2.072 1.00 98.00 85 TYR A CA 1
ATOM 666 C C . TYR A 1 85 ? -0.568 6.947 -1.606 1.00 98.00 85 TYR A C 1
ATOM 668 O O . TYR A 1 85 ? -0.967 6.885 -0.444 1.00 98.00 85 TYR A O 1
ATOM 676 N N . SER A 1 86 ? -1.133 7.762 -2.504 1.00 97.81 86 SER A N 1
ATOM 677 C CA . SER A 1 86 ? -2.337 8.557 -2.213 1.00 97.81 86 SER A CA 1
ATOM 678 C C . SER A 1 86 ? -3.533 7.670 -1.867 1.00 97.81 86 SER A C 1
ATOM 680 O O . SER A 1 86 ? -4.262 7.949 -0.910 1.00 97.81 86 SER A O 1
ATOM 682 N N . PHE A 1 87 ? -3.719 6.577 -2.613 1.00 98.25 87 PHE A N 1
ATOM 683 C CA . PHE A 1 87 ? -4.747 5.577 -2.335 1.00 98.25 87 PHE A CA 1
ATOM 684 C C . PHE A 1 87 ? -4.501 4.898 -0.988 1.00 98.25 87 PHE A C 1
ATOM 686 O O . PHE A 1 87 ? -5.380 4.935 -0.127 1.00 98.25 87 PHE A O 1
ATOM 693 N N . THR A 1 88 ? -3.300 4.352 -0.767 1.00 98.31 88 THR A N 1
ATOM 694 C CA . THR A 1 88 ? -2.955 3.671 0.489 1.00 98.31 88 THR A CA 1
ATOM 695 C C . THR A 1 88 ? -3.157 4.592 1.685 1.00 98.31 88 THR A C 1
ATOM 697 O O . THR A 1 88 ? -3.822 4.208 2.642 1.00 98.31 88 THR A O 1
ATOM 700 N N . LYS A 1 89 ? -2.675 5.840 1.616 1.00 98.12 89 LYS A N 1
ATOM 701 C CA . LYS A 1 89 ? -2.847 6.823 2.695 1.00 98.12 89 LYS A CA 1
ATOM 702 C C . LYS A 1 89 ? -4.320 7.079 2.997 1.00 98.12 89 LYS A C 1
ATOM 704 O O . LYS A 1 89 ? -4.706 7.094 4.161 1.00 98.12 89 LYS A O 1
ATOM 709 N N . THR A 1 90 ? -5.138 7.232 1.958 1.00 98.31 90 THR A N 1
ATOM 710 C CA . THR A 1 90 ? -6.580 7.468 2.097 1.00 98.31 90 THR A CA 1
ATOM 711 C C . THR A 1 90 ? -7.275 6.293 2.787 1.00 98.31 90 THR A C 1
ATOM 713 O O . THR A 1 90 ? -8.062 6.501 3.710 1.00 98.31 90 THR A O 1
ATOM 716 N N . VAL A 1 91 ? -6.961 5.057 2.383 1.00 98.38 91 VAL A N 1
ATOM 717 C CA . VAL A 1 91 ? -7.521 3.842 2.996 1.00 98.38 91 VAL A CA 1
ATOM 718 C C . VAL A 1 91 ? -7.079 3.708 4.454 1.00 98.38 91 VAL A C 1
ATOM 720 O O . VAL A 1 91 ? -7.921 3.519 5.331 1.00 98.38 91 VAL A O 1
ATOM 723 N N . VAL A 1 92 ? -5.785 3.880 4.738 1.00 98.50 92 VAL A N 1
ATOM 724 C CA . VAL A 1 92 ? -5.234 3.795 6.100 1.00 98.50 92 VAL A CA 1
ATOM 725 C C . VAL A 1 92 ? -5.864 4.842 7.020 1.00 98.50 92 VAL A C 1
ATOM 727 O O . VAL A 1 92 ? -6.301 4.508 8.119 1.00 98.50 92 VAL A O 1
ATOM 730 N N . GLN A 1 93 ? -5.989 6.094 6.571 1.00 98.50 93 GLN A N 1
ATOM 731 C CA . GLN A 1 93 ? -6.620 7.155 7.363 1.00 98.50 93 GLN A CA 1
ATOM 732 C C . GLN A 1 93 ? -8.116 6.902 7.596 1.00 98.50 93 GLN A C 1
ATOM 734 O O . GLN A 1 93 ? -8.623 7.188 8.684 1.00 98.50 93 GLN A O 1
ATOM 739 N N . ALA A 1 94 ? -8.827 6.331 6.618 1.00 98.50 94 ALA A N 1
ATOM 740 C CA . ALA A 1 94 ? -10.219 5.931 6.806 1.00 98.50 94 ALA A CA 1
ATOM 741 C C . ALA A 1 94 ? -10.341 4.857 7.900 1.00 98.50 94 ALA A C 1
ATOM 743 O O . ALA A 1 94 ? -11.123 5.032 8.835 1.00 98.50 94 ALA A O 1
ATOM 744 N N . ILE A 1 95 ? -9.517 3.808 7.848 1.00 98.44 95 ILE A N 1
ATOM 745 C CA . ILE A 1 95 ? -9.495 2.739 8.858 1.00 98.44 95 ILE A CA 1
ATOM 746 C C . ILE A 1 95 ? -9.121 3.295 10.238 1.00 98.44 95 ILE A C 1
ATOM 748 O O . ILE A 1 95 ? -9.805 3.008 11.221 1.00 98.44 95 ILE A O 1
ATOM 752 N N . GLN A 1 96 ? -8.103 4.156 10.320 1.00 98.38 96 GLN A N 1
ATOM 753 C CA . GLN A 1 96 ? -7.709 4.821 11.565 1.00 98.38 96 GLN A CA 1
ATOM 754 C C . GLN A 1 96 ? -8.872 5.628 12.168 1.00 98.38 96 GLN A C 1
ATOM 756 O O . GLN A 1 96 ? -9.093 5.589 13.380 1.00 98.38 96 GLN A O 1
ATOM 761 N N . SER A 1 97 ? -9.665 6.310 11.331 1.00 98.62 97 SER A N 1
ATOM 762 C CA . SER A 1 97 ? -10.860 7.029 11.788 1.00 98.62 97 SER A CA 1
ATOM 763 C C . SER A 1 97 ? -11.926 6.093 12.366 1.00 98.62 97 SER A C 1
ATOM 765 O O . SER A 1 97 ? -12.569 6.440 13.355 1.00 98.62 97 SER A O 1
ATOM 767 N N . TYR A 1 98 ? -12.080 4.889 11.805 1.00 98.69 98 TYR A N 1
ATOM 768 C CA . TYR A 1 98 ? -13.052 3.901 12.280 1.00 98.69 98 TYR A CA 1
ATOM 769 C C . TYR A 1 98 ? -12.613 3.296 13.611 1.00 98.69 98 TYR A C 1
ATOM 771 O O . TYR A 1 98 ? -13.420 3.182 14.525 1.00 98.69 98 TYR A O 1
ATOM 779 N N . HIS A 1 99 ? -11.323 2.995 13.755 1.00 98.69 99 HIS A N 1
ATOM 780 C CA . HIS A 1 99 ? -10.723 2.556 15.016 1.00 98.69 99 HIS A CA 1
ATOM 781 C C . HIS A 1 99 ? -10.894 3.586 16.137 1.00 98.69 99 HIS A C 1
ATOM 783 O O . HIS A 1 99 ? -11.268 3.240 17.256 1.00 98.69 99 HIS A O 1
ATOM 789 N N . LYS A 1 100 ? -10.698 4.873 15.823 1.00 98.38 100 LYS A N 1
ATOM 790 C CA . LYS A 1 100 ? -10.958 5.964 16.768 1.00 98.38 100 LYS A CA 1
ATOM 791 C C . LYS A 1 100 ? -12.429 6.010 17.201 1.00 98.38 100 LYS A C 1
ATOM 793 O O . LYS A 1 100 ? -12.702 6.189 18.381 1.00 98.38 100 LYS A O 1
ATOM 798 N N . GLU A 1 101 ? -13.367 5.843 16.269 1.00 98.56 101 GLU A N 1
ATOM 799 C CA . GLU A 1 101 ? -14.813 5.814 16.553 1.00 98.56 101 GLU A CA 1
ATOM 800 C C . GLU A 1 101 ? -15.250 4.548 17.319 1.00 98.56 101 GLU A C 1
ATOM 802 O O . GLU A 1 101 ? -16.218 4.569 18.082 1.00 98.56 101 GLU A O 1
ATOM 807 N N . ALA A 1 102 ? -14.521 3.447 17.148 1.00 98.50 102 ALA A N 1
ATOM 808 C CA . ALA A 1 102 ? -14.724 2.197 17.872 1.00 98.50 102 ALA A CA 1
ATOM 809 C C . ALA A 1 102 ? -14.120 2.191 19.287 1.00 98.50 102 ALA A C 1
ATOM 811 O O . ALA A 1 102 ? -14.294 1.202 19.991 1.00 98.50 102 ALA A O 1
ATOM 812 N N . GLU A 1 103 ? -13.449 3.274 19.698 1.00 98.12 103 GLU A N 1
ATOM 813 C CA . GLU A 1 103 ? -12.746 3.404 20.986 1.00 98.12 103 GLU A CA 1
ATOM 814 C C . GLU A 1 103 ? -11.553 2.440 21.153 1.00 98.12 103 GLU A C 1
ATOM 816 O O . GLU A 1 103 ? -11.063 2.245 22.259 1.00 98.12 103 GLU A O 1
ATOM 821 N N . GLN A 1 104 ? -11.012 1.922 20.042 1.00 98.38 104 GLN A N 1
ATOM 822 C CA . GLN A 1 104 ? -9.761 1.154 19.989 1.00 98.38 104 GLN A CA 1
ATOM 823 C C . GLN A 1 104 ? -8.805 1.812 18.977 1.00 98.38 104 GLN A C 1
ATOM 825 O O . GLN A 1 104 ? -8.757 1.388 17.817 1.00 98.38 104 GLN A O 1
ATOM 830 N N . PRO A 1 105 ? -8.075 2.882 19.360 1.00 97.81 105 PRO A N 1
ATOM 831 C CA . PRO A 1 105 ? -7.162 3.583 18.461 1.00 97.81 105 PRO A CA 1
ATOM 832 C C . PRO A 1 105 ? -6.156 2.637 17.801 1.00 97.81 105 PRO A C 1
ATOM 834 O O . PRO A 1 105 ? -5.514 1.829 18.466 1.00 97.81 105 PRO A O 1
ATOM 837 N N . LEU A 1 106 ? -6.012 2.761 16.481 1.00 97.88 106 LEU A N 1
ATOM 838 C CA . LEU A 1 106 ? -5.116 1.915 15.704 1.00 97.88 106 LEU A CA 1
ATOM 839 C C . LEU A 1 106 ? -3.653 2.238 16.031 1.00 97.88 106 LEU A C 1
ATOM 841 O O . LEU A 1 106 ? -3.260 3.402 15.982 1.00 97.88 106 LEU A O 1
ATOM 845 N N . THR A 1 107 ? -2.854 1.210 16.313 1.00 96.94 107 THR A N 1
ATOM 846 C CA . THR A 1 107 ? -1.413 1.328 16.602 1.00 96.94 107 THR A CA 1
ATOM 847 C C . THR A 1 107 ? -0.541 0.661 15.541 1.00 96.94 107 THR A C 1
ATOM 849 O O . THR A 1 107 ? 0.581 1.107 15.305 1.00 96.94 107 THR A O 1
ATOM 852 N N . VAL A 1 108 ? -1.058 -0.375 14.874 1.00 97.94 108 VAL A N 1
ATOM 853 C CA . VAL A 1 108 ? -0.366 -1.153 13.840 1.00 97.94 108 VAL A CA 1
ATOM 854 C C . VAL A 1 108 ? -1.270 -1.283 12.619 1.00 97.94 108 VAL A C 1
ATOM 856 O O . VAL A 1 108 ? -2.445 -1.608 12.763 1.00 97.94 108 VAL A O 1
ATOM 859 N N . ILE A 1 109 ? -0.725 -1.074 11.423 1.00 98.19 109 ILE A N 1
ATOM 860 C CA . ILE A 1 109 ? -1.368 -1.439 10.155 1.00 98.19 109 ILE A CA 1
ATOM 861 C C . ILE A 1 109 ? -0.556 -2.548 9.485 1.00 98.19 109 ILE A C 1
ATOM 863 O O . ILE A 1 109 ? 0.670 -2.455 9.416 1.00 98.19 109 ILE A O 1
ATOM 867 N N . HIS A 1 110 ? -1.221 -3.594 8.995 1.00 98.06 110 HIS A N 1
ATOM 868 C CA . HIS A 1 110 ? -0.578 -4.606 8.161 1.00 98.06 110 HIS A CA 1
ATOM 869 C C . HIS A 1 110 ? -0.776 -4.237 6.689 1.00 98.06 110 HIS A C 1
ATOM 871 O O . HIS A 1 110 ? -1.903 -3.989 6.258 1.00 98.06 110 HIS A O 1
ATOM 877 N N . LEU A 1 111 ? 0.306 -4.159 5.916 1.00 96.88 111 LEU A N 1
ATOM 878 C CA . LEU A 1 111 ? 0.242 -3.825 4.486 1.00 96.88 111 LEU A CA 1
ATOM 879 C C . LEU A 1 111 ? 0.655 -4.996 3.581 1.00 96.88 111 LEU A C 1
ATOM 881 O O . LEU A 1 111 ? 0.966 -4.777 2.417 1.00 96.88 111 LEU A O 1
ATOM 885 N N . GLY A 1 112 ? 0.632 -6.222 4.111 1.00 95.06 112 GLY A N 1
ATOM 886 C CA . GLY A 1 112 ? 0.789 -7.467 3.353 1.00 95.06 112 GLY A CA 1
ATOM 887 C C . GLY A 1 112 ? 2.206 -7.671 2.833 1.00 95.06 112 GLY A C 1
ATOM 888 O O . GLY A 1 112 ? 3.141 -7.753 3.633 1.00 95.06 112 GLY A O 1
ATOM 889 N N . GLY A 1 113 ? 2.373 -7.720 1.511 1.00 91.31 113 GLY A N 1
ATOM 890 C CA . GLY A 1 113 ? 3.687 -7.665 0.850 1.00 91.31 113 GLY A CA 1
ATOM 891 C C . GLY A 1 113 ? 4.183 -8.977 0.247 1.00 91.31 113 GLY A C 1
ATOM 892 O O . GLY A 1 113 ? 5.289 -9.004 -0.317 1.00 91.31 113 GLY A O 1
ATOM 893 N N . ASP A 1 114 ? 3.378 -10.027 0.332 1.00 88.50 114 ASP A N 1
ATOM 894 C CA . ASP A 1 114 ? 3.729 -11.385 -0.051 1.00 88.50 114 ASP A CA 1
ATOM 895 C C . ASP A 1 114 ? 3.530 -11.686 -1.544 1.00 88.50 114 ASP A C 1
ATOM 897 O O . ASP A 1 114 ? 2.871 -10.962 -2.297 1.00 88.50 114 ASP A O 1
ATOM 901 N N . GLU A 1 115 ? 4.189 -12.757 -1.989 1.00 86.12 115 GLU A N 1
ATOM 902 C CA . GLU A 1 115 ? 3.937 -13.487 -3.242 1.00 86.12 115 GLU A CA 1
ATOM 903 C C . GLU A 1 115 ? 3.937 -12.647 -4.533 1.00 86.12 115 GLU A C 1
ATOM 905 O O . GLU A 1 115 ? 3.298 -12.972 -5.539 1.00 86.12 115 GLU A O 1
ATOM 910 N N . VAL A 1 116 ? 4.717 -11.566 -4.547 1.00 91.81 116 VAL A N 1
ATOM 911 C CA . VAL A 1 116 ? 4.889 -10.726 -5.737 1.00 91.81 116 VAL A CA 1
ATOM 912 C C . VAL A 1 116 ? 5.630 -11.507 -6.835 1.00 91.81 116 VAL A C 1
ATOM 914 O O . VAL A 1 116 ? 6.769 -11.936 -6.620 1.00 91.81 116 VAL A O 1
ATOM 917 N N . PRO A 1 117 ? 5.057 -11.646 -8.045 1.00 92.00 117 PRO A N 1
ATOM 918 C CA . PRO A 1 117 ? 5.705 -12.345 -9.149 1.00 92.00 117 PRO A CA 1
ATOM 919 C C . PRO A 1 117 ? 7.032 -11.697 -9.556 1.00 92.00 117 PRO A C 1
ATOM 921 O O . PRO A 1 117 ? 7.119 -10.484 -9.737 1.00 92.00 117 PRO A O 1
ATOM 924 N N . GLY A 1 118 ? 8.058 -12.517 -9.794 1.00 90.75 118 GLY A N 1
ATOM 925 C CA . GLY A 1 118 ? 9.424 -12.052 -10.085 1.00 90.75 118 GLY A CA 1
ATOM 926 C C . GLY A 1 118 ? 9.620 -11.301 -11.410 1.00 90.75 118 GLY A C 1
ATOM 927 O O . GLY A 1 118 ? 10.739 -10.899 -11.707 1.00 90.75 118 GLY A O 1
ATOM 928 N N . THR A 1 119 ? 8.567 -11.127 -12.209 1.00 93.12 119 THR A N 1
ATOM 929 C CA . THR A 1 119 ? 8.565 -10.355 -13.464 1.00 93.12 119 THR A CA 1
ATOM 930 C C . THR A 1 119 ? 7.574 -9.184 -13.437 1.00 93.12 119 THR A C 1
ATOM 932 O O . THR A 1 119 ? 7.403 -8.502 -14.455 1.00 93.12 119 THR A O 1
ATOM 935 N N . ALA A 1 120 ? 6.923 -8.923 -12.295 1.00 94.69 120 ALA A N 1
ATOM 936 C CA . ALA A 1 120 ? 6.023 -7.786 -12.117 1.00 94.69 120 ALA A CA 1
ATOM 937 C C . ALA A 1 120 ? 6.745 -6.458 -12.399 1.00 94.69 120 ALA A C 1
ATOM 939 O O . ALA A 1 120 ? 7.885 -6.262 -11.991 1.00 94.69 120 ALA A O 1
ATOM 940 N N . TRP A 1 121 ? 6.087 -5.550 -13.124 1.00 96.62 121 TRP A N 1
ATOM 941 C CA . TRP A 1 121 ? 6.602 -4.216 -13.480 1.00 96.62 121 TRP A CA 1
ATOM 942 C C . TRP A 1 121 ? 7.926 -4.186 -14.267 1.00 96.62 121 TRP A C 1
ATOM 944 O O . TRP A 1 121 ? 8.505 -3.118 -14.480 1.00 96.62 121 TRP A O 1
ATOM 954 N N . SER A 1 122 ? 8.417 -5.339 -14.732 1.00 94.25 122 SER A N 1
ATOM 955 C CA . SER A 1 122 ? 9.647 -5.451 -15.523 1.00 94.25 122 SER A CA 1
ATOM 956 C C . SER A 1 122 ? 9.610 -4.623 -16.812 1.00 94.25 122 SER A C 1
ATOM 958 O O . SER A 1 122 ? 10.664 -4.187 -17.276 1.00 94.25 122 SER A O 1
ATOM 960 N N . ARG A 1 123 ? 8.412 -4.353 -17.346 1.00 94.94 123 ARG A N 1
ATOM 961 C CA . ARG A 1 123 ? 8.148 -3.529 -18.536 1.00 94.94 123 ARG A CA 1
ATOM 962 C C . ARG A 1 123 ? 7.274 -2.301 -18.236 1.00 94.94 123 ARG A C 1
ATOM 964 O O . ARG A 1 123 ? 6.480 -1.908 -19.080 1.00 94.94 123 ARG A O 1
ATOM 971 N N . SER A 1 124 ? 7.400 -1.726 -17.038 1.00 97.31 124 SER A N 1
ATOM 972 C CA . SER A 1 124 ? 6.705 -0.502 -16.606 1.00 97.31 124 SER A CA 1
ATOM 973 C C . SER A 1 124 ? 7.599 0.737 -16.794 1.00 97.31 124 SER A C 1
ATOM 975 O O . SER A 1 124 ? 8.558 0.894 -16.027 1.00 97.31 124 SER A O 1
ATOM 977 N N . PRO A 1 125 ? 7.291 1.655 -17.734 1.00 97.50 125 PRO A N 1
ATOM 978 C CA . PRO A 1 125 ? 8.040 2.907 -17.898 1.00 97.50 125 PRO A CA 1
ATOM 979 C C . PRO A 1 125 ? 8.068 3.787 -16.640 1.00 97.50 125 PRO A C 1
ATOM 981 O O . PRO A 1 125 ? 9.075 4.448 -16.355 1.00 97.50 125 PRO A O 1
ATOM 984 N N . ALA A 1 126 ? 6.995 3.778 -15.840 1.00 97.81 126 ALA A N 1
ATOM 985 C CA . ALA A 1 126 ? 6.986 4.456 -14.544 1.00 97.81 126 ALA A CA 1
ATOM 986 C C . ALA A 1 126 ? 8.061 3.887 -13.601 1.00 97.81 126 ALA A C 1
ATOM 988 O O . ALA A 1 126 ? 8.727 4.636 -12.883 1.00 97.81 126 ALA A O 1
ATOM 989 N N . CYS A 1 127 ? 8.284 2.570 -13.635 1.00 97.56 127 CYS A N 1
ATOM 990 C CA . CYS A 1 127 ? 9.310 1.929 -12.814 1.00 97.56 127 CYS A CA 1
ATOM 991 C C . CYS A 1 127 ? 10.723 2.178 -13.325 1.00 97.56 127 CYS A C 1
ATOM 993 O O . CYS A 1 127 ? 11.622 2.374 -12.510 1.00 97.56 127 CYS A O 1
ATOM 995 N N . ASP A 1 128 ? 10.920 2.260 -14.640 1.00 95.75 128 ASP A N 1
ATOM 996 C CA . ASP A 1 128 ? 12.205 2.679 -15.213 1.00 95.75 128 ASP A CA 1
ATOM 997 C C . ASP A 1 128 ? 12.578 4.101 -14.775 1.00 95.75 128 ASP A C 1
ATOM 999 O O . ASP A 1 128 ? 13.722 4.374 -14.399 1.00 95.75 128 ASP A O 1
ATOM 1003 N N . THR A 1 129 ? 11.589 4.998 -14.742 1.00 96.75 129 THR A N 1
ATOM 1004 C CA . THR A 1 129 ? 11.763 6.374 -14.259 1.00 96.75 129 THR A CA 1
ATOM 1005 C C . THR A 1 129 ? 12.135 6.402 -12.778 1.00 96.75 129 THR A C 1
ATOM 1007 O O . THR A 1 129 ? 13.116 7.047 -12.404 1.00 96.75 129 THR A O 1
ATOM 1010 N N . MET A 1 130 ? 11.397 5.672 -11.934 1.00 97.06 130 MET A N 1
ATOM 1011 C CA . MET A 1 130 ? 11.676 5.589 -10.497 1.00 97.06 130 MET A CA 1
ATOM 1012 C C . MET A 1 130 ? 13.081 5.034 -10.222 1.00 97.06 130 MET A C 1
ATOM 1014 O O . MET A 1 130 ? 13.829 5.607 -9.433 1.00 97.06 130 MET A O 1
ATOM 1018 N N . LEU A 1 131 ? 13.475 3.946 -10.888 1.00 96.25 131 LEU A N 1
ATOM 1019 C CA . LEU A 1 131 ? 14.801 3.344 -10.719 1.00 96.25 131 LEU A CA 1
ATOM 1020 C C . LEU A 1 131 ? 15.920 4.296 -11.156 1.00 96.25 131 LEU A C 1
ATOM 1022 O O . LEU A 1 131 ? 16.919 4.437 -10.450 1.00 96.25 131 LEU A O 1
ATOM 1026 N N . THR A 1 132 ? 15.720 5.026 -12.256 1.00 96.12 132 THR A N 1
ATOM 1027 C CA . THR A 1 132 ? 16.658 6.064 -12.707 1.00 96.12 132 THR A CA 1
ATOM 1028 C C . THR A 1 132 ? 16.822 7.166 -11.657 1.00 96.12 132 THR A C 1
ATOM 1030 O O . THR A 1 132 ? 17.948 7.550 -11.344 1.00 96.12 132 THR A O 1
ATOM 1033 N N . GLN A 1 133 ? 15.724 7.638 -11.055 1.00 95.25 133 GLN A N 1
ATOM 1034 C CA . GLN A 1 133 ? 15.757 8.639 -9.978 1.00 95.25 133 GLN A CA 1
ATOM 1035 C C . GLN A 1 133 ? 16.474 8.132 -8.718 1.00 95.25 133 GLN A C 1
ATOM 1037 O O . GLN A 1 133 ? 17.116 8.913 -8.021 1.00 95.25 133 GLN A O 1
ATOM 1042 N N . LEU A 1 134 ? 16.408 6.826 -8.448 1.00 93.88 134 LEU A N 1
ATOM 1043 C CA . LEU A 1 134 ? 17.126 6.167 -7.352 1.00 93.88 134 LEU A CA 1
ATOM 1044 C C . LEU A 1 134 ? 18.601 5.865 -7.682 1.00 93.88 134 LEU A C 1
ATOM 1046 O O . LEU A 1 134 ? 19.299 5.269 -6.861 1.00 93.88 134 LEU A O 1
ATOM 1050 N N . GLY A 1 135 ? 19.088 6.228 -8.875 1.00 95.56 135 GLY A N 1
ATOM 1051 C CA . GLY A 1 135 ? 20.442 5.901 -9.337 1.00 95.56 135 GLY A CA 1
ATOM 1052 C C . GLY A 1 135 ? 20.653 4.413 -9.644 1.00 95.56 135 GLY A C 1
ATOM 1053 O O . GLY A 1 135 ? 21.784 3.969 -9.835 1.00 95.56 135 GLY A O 1
ATOM 1054 N N . LYS A 1 136 ? 19.573 3.630 -9.703 1.00 92.62 136 LYS A N 1
ATOM 1055 C CA . LYS A 1 136 ? 19.560 2.191 -9.979 1.00 92.62 136 LYS A CA 1
ATOM 1056 C C . LYS A 1 136 ? 19.391 1.965 -11.481 1.00 92.62 136 LYS A C 1
ATOM 1058 O O . LYS A 1 136 ? 18.314 1.633 -11.960 1.00 92.62 136 LYS A O 1
ATOM 1063 N N . THR A 1 137 ? 20.459 2.202 -12.235 1.00 87.31 137 THR A N 1
ATOM 1064 C CA . THR A 1 137 ? 20.485 2.015 -13.698 1.00 87.31 137 THR A CA 1
ATOM 1065 C C . THR A 1 137 ? 21.152 0.689 -14.077 1.00 87.31 137 THR A C 1
ATOM 1067 O O . THR A 1 137 ? 21.895 0.125 -13.278 1.00 87.31 137 THR A O 1
ATOM 1070 N N . ASN A 1 138 ? 20.893 0.197 -15.295 1.00 85.94 138 ASN A N 1
ATOM 1071 C CA . ASN A 1 138 ? 21.515 -1.011 -15.868 1.00 85.94 138 ASN A CA 1
ATOM 1072 C C . ASN A 1 138 ? 21.274 -2.306 -15.067 1.00 85.94 138 ASN A C 1
ATOM 1074 O O . ASN A 1 138 ? 22.192 -3.090 -14.835 1.00 85.94 138 ASN A O 1
ATOM 1078 N N . ILE A 1 139 ? 20.033 -2.528 -14.624 1.00 89.44 139 ILE A N 1
ATOM 1079 C CA . ILE A 1 139 ? 19.625 -3.800 -14.020 1.00 89.44 139 ILE A CA 1
ATOM 1080 C C . ILE A 1 139 ? 19.110 -4.724 -15.129 1.00 89.44 139 ILE A C 1
ATOM 1082 O O . ILE A 1 139 ? 17.974 -4.573 -15.579 1.00 89.44 139 ILE A O 1
ATOM 1086 N N . ASP A 1 140 ? 19.943 -5.674 -15.556 1.00 87.31 140 ASP A N 1
ATOM 1087 C CA . ASP A 1 140 ? 19.597 -6.619 -16.630 1.00 87.31 140 ASP A CA 1
ATOM 1088 C C . ASP A 1 140 ? 18.697 -7.771 -16.148 1.00 87.31 140 ASP A C 1
ATOM 1090 O O . ASP A 1 140 ? 17.890 -8.307 -16.910 1.00 87.31 140 ASP A O 1
ATOM 1094 N N . ASP A 1 141 ? 18.809 -8.155 -14.873 1.00 91.44 141 ASP A N 1
ATOM 1095 C CA . ASP A 1 141 ? 18.003 -9.229 -14.292 1.00 91.44 141 ASP A CA 1
ATOM 1096 C C . ASP A 1 141 ? 16.625 -8.718 -13.839 1.00 91.44 141 ASP A C 1
ATOM 1098 O O . ASP A 1 141 ? 16.497 -7.780 -13.051 1.00 91.44 141 ASP A O 1
ATOM 1102 N N . GLN A 1 142 ? 15.558 -9.361 -14.319 1.00 89.75 142 GLN A N 1
ATOM 1103 C CA . GLN A 1 142 ? 14.191 -8.936 -14.005 1.00 89.75 142 GLN A CA 1
ATOM 1104 C C . GLN A 1 142 ? 13.855 -9.100 -12.521 1.00 89.75 142 GLN A C 1
ATOM 1106 O O . GLN A 1 142 ? 13.186 -8.234 -11.961 1.00 89.75 142 GLN A O 1
ATOM 1111 N N . LYS A 1 143 ? 14.332 -10.163 -11.863 1.00 89.44 143 LYS A N 1
ATOM 1112 C CA . LYS A 1 143 ? 14.035 -10.402 -10.443 1.00 89.44 143 LYS A CA 1
ATOM 1113 C C . LYS A 1 143 ? 14.740 -9.379 -9.563 1.00 89.44 143 LYS A C 1
ATOM 1115 O O . LYS A 1 143 ? 14.150 -8.894 -8.602 1.00 89.44 143 LYS A O 1
ATOM 1120 N N . GLU A 1 144 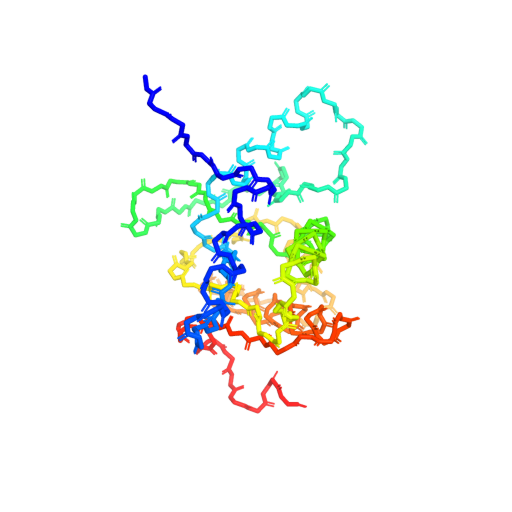? 15.968 -9.020 -9.915 1.00 91.00 144 GLU A N 1
ATOM 1121 C CA . GLU A 1 144 ? 16.724 -7.932 -9.303 1.00 91.00 144 GLU A CA 1
ATOM 1122 C C . GLU A 1 144 ? 15.981 -6.599 -9.435 1.00 91.00 144 GLU A C 1
ATOM 1124 O O . GLU A 1 144 ? 15.799 -5.883 -8.451 1.00 91.00 144 GLU A O 1
ATOM 1129 N N . LYS A 1 145 ? 15.457 -6.307 -10.630 1.00 93.19 145 LYS A N 1
ATOM 1130 C CA . LYS A 1 145 ? 14.650 -5.108 -10.883 1.00 93.19 145 LYS A CA 1
ATOM 1131 C C . LYS A 1 145 ? 13.401 -5.076 -9.998 1.00 93.19 145 LYS A C 1
ATOM 1133 O O . LYS A 1 145 ? 13.145 -4.072 -9.335 1.00 93.19 145 LYS A O 1
ATOM 1138 N N . VAL A 1 146 ? 12.655 -6.182 -9.933 1.00 93.00 146 VAL A N 1
ATOM 1139 C CA . VAL A 1 146 ? 11.485 -6.325 -9.045 1.00 93.00 146 VAL A CA 1
ATOM 1140 C C . VAL A 1 146 ? 11.876 -6.154 -7.578 1.00 93.00 146 VAL A C 1
ATOM 1142 O O . VAL A 1 146 ? 11.148 -5.506 -6.826 1.00 93.00 146 VAL A O 1
ATOM 1145 N N . ARG A 1 147 ? 13.033 -6.680 -7.161 1.00 91.75 147 ARG A N 1
ATOM 1146 C CA . ARG A 1 147 ? 13.535 -6.539 -5.790 1.00 91.75 147 ARG A CA 1
ATOM 1147 C C . ARG A 1 147 ? 13.771 -5.077 -5.421 1.00 91.75 147 ARG A C 1
ATOM 1149 O O . ARG A 1 147 ? 13.271 -4.631 -4.394 1.00 91.75 147 ARG A O 1
ATOM 1156 N N . GLU A 1 148 ? 14.487 -4.327 -6.253 1.00 93.38 148 GLU A N 1
ATOM 1157 C CA . GLU A 1 148 ? 14.758 -2.899 -6.016 1.00 93.38 148 GLU A CA 1
ATOM 1158 C C . GLU A 1 148 ? 13.461 -2.076 -5.970 1.00 93.38 148 GLU A C 1
ATOM 1160 O O . GLU A 1 148 ? 13.297 -1.204 -5.114 1.00 93.38 148 GLU A O 1
ATOM 1165 N N . ILE A 1 149 ? 12.493 -2.414 -6.826 1.00 95.44 149 ILE A N 1
ATOM 1166 C CA . ILE A 1 149 ? 11.157 -1.813 -6.817 1.00 95.44 149 ILE A CA 1
ATOM 1167 C C . ILE A 1 149 ? 10.406 -2.125 -5.506 1.00 95.44 149 ILE A C 1
ATOM 1169 O O . ILE A 1 149 ? 9.854 -1.208 -4.891 1.00 95.44 149 ILE A O 1
ATOM 1173 N N . LYS A 1 150 ? 10.416 -3.382 -5.033 1.00 93.81 150 LYS A N 1
ATOM 1174 C CA . LYS A 1 150 ? 9.819 -3.777 -3.740 1.00 93.81 150 LYS A CA 1
ATOM 1175 C C . LYS A 1 150 ? 10.455 -3.018 -2.575 1.00 93.81 150 LYS A C 1
ATOM 1177 O O . LYS A 1 150 ? 9.741 -2.460 -1.745 1.00 93.81 150 LYS A O 1
ATOM 1182 N N . VAL A 1 151 ? 11.784 -2.932 -2.537 1.00 92.31 151 VAL A N 1
ATOM 1183 C CA . VAL A 1 151 ? 12.510 -2.193 -1.490 1.00 92.31 151 VAL A CA 1
ATOM 1184 C C . VAL A 1 151 ? 12.105 -0.716 -1.478 1.00 92.31 151 VAL A C 1
ATOM 1186 O O . VAL A 1 151 ? 11.823 -0.163 -0.413 1.00 92.31 151 VAL A O 1
ATOM 1189 N N . ALA A 1 152 ? 12.028 -0.074 -2.648 1.00 94.75 152 ALA A N 1
ATOM 1190 C CA . ALA A 1 152 ? 11.559 1.307 -2.758 1.00 94.75 152 ALA A CA 1
ATOM 1191 C C . ALA A 1 152 ? 10.118 1.461 -2.247 1.00 94.75 152 ALA A C 1
ATOM 1193 O O . ALA A 1 152 ? 9.823 2.397 -1.500 1.00 94.75 152 ALA A O 1
ATOM 1194 N N . MET A 1 153 ? 9.234 0.518 -2.585 1.00 95.62 153 MET A N 1
ATOM 1195 C CA . MET A 1 153 ? 7.857 0.515 -2.101 1.00 95.62 153 MET A CA 1
ATOM 1196 C C . MET A 1 153 ? 7.780 0.438 -0.580 1.00 95.62 153 MET A C 1
ATOM 1198 O O . MET A 1 153 ? 7.133 1.291 0.026 1.00 95.62 153 MET A O 1
ATOM 1202 N N . PHE A 1 154 ? 8.444 -0.535 0.046 1.00 94.38 154 PHE A N 1
ATOM 1203 C CA . PHE A 1 154 ? 8.341 -0.737 1.492 1.00 94.38 154 PHE A CA 1
ATOM 1204 C C . PHE A 1 154 ? 8.919 0.424 2.295 1.00 94.38 154 PHE A C 1
ATOM 1206 O O . PHE A 1 154 ? 8.320 0.809 3.295 1.00 94.38 154 PHE A O 1
ATOM 1213 N N . ARG A 1 155 ? 9.993 1.071 1.823 1.00 93.62 155 ARG A N 1
ATOM 1214 C CA . ARG A 1 155 ? 10.473 2.325 2.434 1.00 93.62 155 ARG A CA 1
ATOM 1215 C C . ARG A 1 155 ? 9.413 3.420 2.404 1.00 93.62 155 ARG A C 1
ATOM 1217 O O . ARG A 1 155 ? 9.183 4.091 3.406 1.00 93.62 155 ARG A O 1
ATOM 1224 N N . ARG A 1 156 ? 8.743 3.592 1.263 1.00 96.38 156 ARG A N 1
ATOM 1225 C CA . ARG A 1 156 ? 7.687 4.600 1.109 1.00 96.38 156 ARG A CA 1
ATOM 1226 C C . ARG A 1 156 ? 6.448 4.276 1.943 1.00 96.38 156 ARG A C 1
ATOM 1228 O O . ARG A 1 156 ? 5.848 5.193 2.494 1.00 96.38 156 ARG A O 1
ATOM 1235 N N . LEU A 1 157 ? 6.081 3.000 2.068 1.00 96.50 157 LEU A N 1
ATOM 1236 C CA . LEU A 1 157 ? 4.998 2.559 2.953 1.00 96.50 157 LEU A CA 1
ATOM 1237 C C . LEU A 1 157 ? 5.359 2.736 4.435 1.00 96.50 157 LEU A C 1
ATOM 1239 O O . LEU A 1 157 ? 4.507 3.171 5.203 1.00 96.50 157 LEU A O 1
ATOM 1243 N N . GLY A 1 158 ? 6.617 2.485 4.811 1.00 95.50 158 GLY A N 1
ATOM 1244 C CA . GLY A 1 158 ? 7.166 2.789 6.137 1.00 95.50 158 GLY A CA 1
ATOM 1245 C C . GLY A 1 158 ? 7.020 4.264 6.490 1.00 95.50 158 GLY A C 1
ATOM 1246 O O . GLY A 1 158 ? 6.357 4.602 7.467 1.00 95.50 158 GLY A O 1
ATOM 1247 N N . ALA A 1 159 ? 7.537 5.146 5.631 1.00 96.62 159 ALA A N 1
ATOM 1248 C CA . ALA A 1 159 ? 7.410 6.592 5.808 1.00 96.62 159 ALA A CA 1
ATOM 1249 C C . ALA A 1 159 ? 5.941 7.059 5.833 1.00 96.62 159 ALA A C 1
ATOM 1251 O O . ALA A 1 159 ? 5.580 7.974 6.574 1.00 96.62 159 ALA A O 1
ATOM 1252 N N . LEU A 1 160 ? 5.065 6.431 5.040 1.00 97.44 160 LEU A N 1
ATOM 1253 C CA . LEU A 1 160 ? 3.631 6.719 5.053 1.00 97.44 160 LEU A CA 1
ATOM 1254 C C . LEU A 1 160 ? 3.006 6.352 6.403 1.00 97.44 160 LEU A C 1
ATOM 1256 O O . LEU A 1 160 ? 2.310 7.197 6.967 1.00 97.44 160 LEU A O 1
ATOM 1260 N N . ALA A 1 161 ? 3.254 5.144 6.916 1.00 96.62 161 ALA A N 1
ATOM 1261 C CA . ALA A 1 161 ? 2.742 4.685 8.208 1.00 96.62 161 ALA A CA 1
ATOM 1262 C C . ALA A 1 161 ? 3.238 5.576 9.358 1.00 96.62 161 ALA A C 1
ATOM 1264 O O . ALA A 1 161 ? 2.433 6.040 10.169 1.00 96.62 161 ALA A O 1
ATOM 1265 N N . GLU A 1 162 ? 4.527 5.923 9.356 1.00 96.62 162 GLU A N 1
ATOM 1266 C CA . GLU A 1 162 ? 5.118 6.860 10.316 1.00 96.62 162 GLU A CA 1
ATOM 1267 C C . GLU A 1 162 ? 4.441 8.238 10.252 1.00 96.62 162 GLU A C 1
ATOM 1269 O O . GLU A 1 162 ? 4.059 8.792 11.283 1.00 96.62 162 GLU A O 1
ATOM 1274 N N . SER A 1 163 ? 4.179 8.759 9.044 1.00 97.44 163 SER A N 1
ATOM 1275 C CA . SER A 1 163 ? 3.523 10.064 8.856 1.00 97.44 163 SER A CA 1
ATOM 1276 C C . SER A 1 163 ? 2.103 10.151 9.430 1.00 97.44 163 SER A C 1
ATOM 1278 O O . SER A 1 163 ? 1.576 11.253 9.598 1.00 97.44 163 SER A O 1
ATOM 1280 N N . VAL A 1 164 ? 1.467 9.008 9.710 1.00 96.88 164 VAL A N 1
ATOM 1281 C CA . VAL A 1 164 ? 0.136 8.919 10.333 1.00 96.88 164 VAL A CA 1
ATOM 1282 C C . VAL A 1 164 ? 0.176 8.302 11.737 1.00 96.88 164 VAL A C 1
ATOM 1284 O O . VAL A 1 164 ? -0.878 8.019 12.308 1.00 96.88 164 VAL A O 1
ATOM 1287 N N . GLY A 1 165 ? 1.373 8.133 12.311 1.00 97.25 165 GLY A N 1
ATOM 1288 C CA . GLY A 1 165 ? 1.579 7.669 13.684 1.00 97.25 165 GLY A CA 1
ATOM 1289 C C . GLY A 1 165 ? 1.296 6.183 13.900 1.00 97.25 165 GLY A C 1
ATOM 1290 O O . GLY A 1 165 ? 0.845 5.812 14.982 1.00 97.25 165 GLY A O 1
ATOM 1291 N N . LEU A 1 166 ? 1.513 5.340 12.887 1.00 97.88 166 LEU A N 1
ATOM 1292 C CA . LEU A 1 166 ? 1.285 3.896 12.957 1.00 97.88 166 LEU A CA 1
ATOM 1293 C C . LEU A 1 166 ? 2.594 3.115 12.844 1.00 97.88 166 LEU A C 1
ATOM 1295 O O . LEU A 1 166 ? 3.475 3.458 12.058 1.00 97.88 166 LEU A O 1
ATOM 1299 N N . SER A 1 167 ? 2.680 2.014 13.589 1.00 96.69 167 SER A N 1
ATOM 1300 C CA . SER A 1 167 ? 3.646 0.949 13.316 1.00 96.69 167 SER A CA 1
ATOM 1301 C C . SER A 1 167 ? 3.186 0.119 12.118 1.00 96.69 167 SER A C 1
ATOM 1303 O O . SER A 1 167 ? 1.993 0.050 11.812 1.00 96.69 167 SER A O 1
ATOM 1305 N N . LEU A 1 168 ? 4.134 -0.522 11.444 1.00 94.50 168 LEU A N 1
ATOM 1306 C CA . LEU A 1 168 ? 3.890 -1.217 10.188 1.00 94.50 168 LEU A CA 1
ATOM 1307 C C . LEU A 1 168 ? 4.260 -2.696 10.298 1.00 94.50 168 LEU A C 1
ATOM 1309 O O . LEU A 1 168 ? 5.323 -3.031 10.820 1.00 94.50 168 LEU A O 1
ATOM 1313 N N . ALA A 1 169 ? 3.384 -3.560 9.792 1.00 94.94 169 ALA A N 1
ATOM 1314 C CA . ALA A 1 169 ? 3.595 -4.998 9.692 1.00 94.94 169 ALA A CA 1
ATOM 1315 C C . ALA A 1 169 ? 3.465 -5.475 8.236 1.00 94.94 169 ALA A C 1
ATOM 1317 O O . ALA A 1 169 ? 2.723 -4.891 7.441 1.00 94.94 169 ALA A O 1
ATOM 1318 N N . PHE A 1 170 ? 4.202 -6.535 7.912 1.00 94.50 170 PHE A N 1
ATOM 1319 C CA . PHE A 1 170 ? 4.240 -7.185 6.605 1.00 94.50 170 PHE A CA 1
ATOM 1320 C C . PHE A 1 170 ? 4.449 -8.690 6.781 1.00 94.50 170 PHE A C 1
ATOM 1322 O O . PHE A 1 170 ? 5.015 -9.125 7.791 1.00 94.50 170 PHE A O 1
ATOM 1329 N N . TRP A 1 171 ? 4.094 -9.460 5.755 1.00 93.75 171 TRP A N 1
ATOM 1330 C CA . TRP A 1 171 ? 4.572 -10.829 5.594 1.00 93.75 171 TRP A CA 1
ATOM 1331 C C . TRP A 1 171 ? 6.092 -10.851 5.376 1.00 93.75 171 TRP A C 1
ATOM 1333 O O . TRP A 1 171 ? 6.686 -9.898 4.855 1.00 93.75 171 TRP A O 1
ATOM 1343 N N . GLU A 1 172 ? 6.745 -11.933 5.813 1.00 87.19 172 GLU A N 1
ATOM 1344 C CA . GLU A 1 172 ? 8.211 -12.001 5.878 1.00 87.19 172 GLU A CA 1
ATOM 1345 C C . GLU A 1 172 ? 8.884 -11.807 4.511 1.00 87.19 172 GLU A C 1
ATOM 1347 O O . GLU A 1 172 ? 9.861 -11.068 4.396 1.00 87.19 172 GLU A O 1
ATOM 1352 N N . ASP A 1 173 ? 8.333 -12.399 3.454 1.00 80.62 173 ASP A N 1
ATOM 1353 C CA . ASP A 1 173 ? 8.863 -12.384 2.089 1.00 80.62 173 ASP A CA 1
ATOM 1354 C C . ASP A 1 173 ? 8.713 -11.011 1.406 1.00 80.62 173 ASP A C 1
ATOM 1356 O O . ASP A 1 173 ? 9.452 -10.670 0.469 1.00 80.62 173 ASP A O 1
ATOM 1360 N N . GLY A 1 174 ? 7.805 -10.173 1.911 1.00 74.62 174 GLY A N 1
ATOM 1361 C CA . GLY A 1 174 ? 7.804 -8.738 1.657 1.00 74.62 174 GLY A CA 1
ATOM 1362 C C . GLY A 1 174 ? 9.157 -8.135 2.031 1.00 74.62 174 GLY A C 1
ATOM 1363 O O . GLY A 1 174 ? 9.868 -7.579 1.187 1.00 74.62 174 GLY A O 1
ATOM 1364 N N . LEU A 1 175 ? 9.581 -8.343 3.274 1.00 71.06 175 LEU A N 1
ATOM 1365 C CA . LEU A 1 175 ? 10.766 -7.707 3.853 1.00 71.06 175 LEU A CA 1
ATOM 1366 C C . LEU A 1 175 ? 12.091 -8.414 3.552 1.00 71.06 175 LEU A C 1
ATOM 1368 O O . LEU A 1 175 ? 13.126 -7.751 3.544 1.00 71.06 175 LEU A O 1
ATOM 1372 N N . MET A 1 176 ? 12.089 -9.708 3.216 1.00 67.00 176 MET A N 1
ATOM 1373 C CA . MET A 1 176 ? 13.305 -10.466 2.855 1.00 67.00 176 MET A CA 1
ATOM 1374 C C . MET A 1 176 ? 14.032 -9.929 1.608 1.00 67.00 176 MET A C 1
ATOM 1376 O O . MET A 1 176 ? 15.142 -10.356 1.293 1.00 67.00 176 MET A O 1
ATOM 1380 N N . THR A 1 177 ? 13.426 -8.977 0.896 1.00 56.81 177 THR A N 1
ATOM 1381 C CA . THR A 1 177 ? 14.039 -8.260 -0.229 1.00 56.81 177 THR A CA 1
ATOM 1382 C C . THR A 1 177 ? 14.960 -7.110 0.191 1.00 56.81 177 THR A C 1
ATOM 1384 O O . THR A 1 177 ? 15.783 -6.671 -0.615 1.00 56.81 177 THR A O 1
ATOM 1387 N N . ALA A 1 178 ? 14.864 -6.643 1.438 1.00 46.88 178 ALA A N 1
ATOM 1388 C CA . ALA A 1 178 ? 15.692 -5.587 2.002 1.00 46.88 178 ALA A CA 1
ATOM 1389 C C . ALA A 1 178 ? 16.787 -6.189 2.897 1.00 46.88 178 ALA A C 1
ATOM 1391 O O . ALA A 1 178 ? 16.508 -6.954 3.818 1.00 46.88 178 ALA A O 1
ATOM 1392 N N . SER A 1 179 ? 18.052 -5.816 2.675 1.00 39.41 179 SER A N 1
ATOM 1393 C CA . SER A 1 179 ? 19.091 -6.071 3.682 1.00 39.41 179 SER A CA 1
ATOM 1394 C C . SER A 1 179 ? 18.681 -5.380 4.995 1.00 39.41 179 SER A C 1
ATOM 1396 O O . SER A 1 179 ? 18.210 -4.237 4.923 1.00 39.41 179 SER A O 1
ATOM 1398 N N . PRO A 1 180 ? 18.889 -5.995 6.179 1.00 39.28 180 PRO A N 1
ATOM 1399 C CA . PRO A 1 180 ? 18.542 -5.402 7.478 1.00 39.28 180 PRO A CA 1
ATOM 1400 C C . PRO A 1 180 ? 19.103 -3.987 7.682 1.00 39.28 180 PRO A C 1
ATOM 1402 O O . PRO A 1 180 ? 18.543 -3.187 8.419 1.00 39.28 180 PRO A O 1
ATOM 1405 N N . MET A 1 181 ? 20.191 -3.657 6.983 1.00 33.16 181 MET A N 1
ATOM 1406 C CA . MET A 1 181 ? 20.873 -2.363 7.048 1.00 33.16 181 MET A CA 1
ATOM 1407 C C . MET A 1 181 ? 20.228 -1.266 6.180 1.00 33.16 181 MET A C 1
ATOM 1409 O O . MET A 1 181 ? 20.773 -0.178 6.062 1.00 33.16 181 MET A O 1
ATOM 1413 N N . SER A 1 182 ? 19.122 -1.565 5.497 1.00 40.00 182 SER A N 1
ATOM 1414 C CA . SER A 1 182 ? 18.543 -0.710 4.452 1.00 40.00 182 SER A CA 1
ATOM 1415 C C . SER A 1 182 ? 17.132 -0.189 4.779 1.00 40.00 182 SER A C 1
ATOM 1417 O O . SER A 1 182 ? 16.507 0.462 3.934 1.00 40.00 182 SER A O 1
ATOM 1419 N N . LEU A 1 183 ? 16.659 -0.494 5.993 1.00 39.88 183 LEU A N 1
ATOM 1420 C CA . LEU A 1 183 ? 15.377 -0.097 6.593 1.00 39.88 183 LEU A CA 1
ATOM 1421 C C . LEU A 1 183 ? 15.554 0.669 7.926 1.00 39.88 183 LEU A C 1
ATOM 1423 O O . LEU A 1 183 ? 14.562 0.968 8.585 1.00 39.88 183 LEU A O 1
ATOM 1427 N N . LEU A 1 184 ? 16.801 0.976 8.300 1.00 35.91 184 LEU A N 1
ATOM 1428 C CA . LEU A 1 184 ? 17.202 1.888 9.377 1.00 35.91 184 LEU A CA 1
ATOM 1429 C C . LEU A 1 184 ? 17.905 3.096 8.751 1.00 35.91 184 LEU A C 1
ATOM 1431 O O . LEU A 1 184 ? 17.811 4.192 9.341 1.00 35.91 184 LEU A O 1
#

Sequence (184 aa):
MGKQFLTKSEYIEIVRFAESKGVMVIPEIDLPGHSTAALNAMKMRYVHSPTLTDFRLHDPLDESQFISTQYFSNGVVNPCVESTYSFTKTVVQAIQSYHKEAEQPLTVIHLGGDEVPGTAWSRSPACDTMLTQLGKTNIDDQKEKVREIKVAMFRRLGALAESVGLSLAFWEDGLMTASPMSLL

Radius of gyration: 17.32 Å; chains: 1; bounding box: 47×31×46 Å

=== Feature glossary ===
The record interleaves many kinds of information about one protein. Here is each kind framed as the question it answers.

Q: What does the local fold look like, residue by residue?
A: A 3Di character summarizes, for each residue, the relative orientation of the Cα frame of its nearest spatial neighbor. Because it encodes fold topology rather than chemistry, 3Di alignmen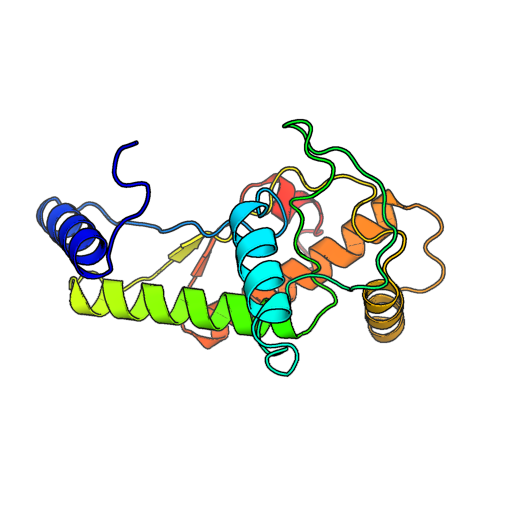ts detect remote structural similarity that sequence alignment misses.

Q: Which residues are in helices, strands, or loops?
A: Secondary structure is the local, repeating backbone conformation. DSSP classifies it into eight states by reading the hydrogen-bond network: three helix types (H, G, I), two β types (E, B), two non-regular types (T, S), and unstructured coil (-).

Q: How big and how compact is the whole molecule?
A: Three whole-structure scalars: the radius of gyration (RMS distance of Cα from centroid, in Å), the count of Cα–Cα contacts (pairs closer than 8 Å and separated by more than four residues in sequence — i.e. tertiary, not local, contacts), and the bounding-box dimensions. Together they distinguish compact globular folds from extended fibres or disordered chains.

Q: How confident is the AlphaFold model at each residue?
A: For AlphaFold models, the B-factor field carries pLDDT — the model's own estimate of local accuracy on a 0–100 scale. Regions with pLDDT<50 should be treated as essentially unmodeled; they often correspond to intrinsically disordered segments.

Q: What family and function is it annotated with?
A: Functional annotations link the protein to curated databases. InterPro entries identify conserved domains and families by matching the sequence against member-database signatures (Pfam, PROSITE, CDD, …). Gene Ontology (GO) terms describe molecular function, biological process, and cellular component in a controlled vocabulary. CATH places the structure in a hierarchical fold classification (Class/Architecture/Topology/Homologous-superfamily). The organism is the source species.

Q: What known structures does this most resemble?
A: Nearest PDB neighbors are the top structural matches found by Foldseek when searching this structure against the entire Protein Data Bank. Each hit reports a TM-score (0 to 1; >0.5 almost always implies the same fold) and an E-value. These are *structural* homologs — they may share no detectable sequence similarity.

Q: Which residues are buried vs exposed?
A: Solvent-accessible surface area (SASA) is the area in Å² traced out by the centre of a 1.4 Å probe sphere (a water molecule) rolled over the protein's van der Waals surface (Shrake–Rupley / Lee–Richards construction). Buried residues have near-zero SASA; fully exposed residues can exceed 200 Å². The total SASA scales roughly with the number of surface residues.

Q: What are the backbone torsion angles?
A: φ (phi) and ψ (psi) are the two rotatable backbone dihedrals per residue: φ is the C(i-1)–N–Cα–C torsion, ψ is the N–Cα–C–N(i+1) torsion, both in degrees on (−180°, 180°]. α-helical residues cluster near (−60°, −45°); β-strand residues near (−120°, +130°). A Ramachandran plot is simply a scatter of (φ, ψ) for every residue.

Q: Are the domains correctly placed relative to each other?
A: Predicted aligned error is AlphaFold's pairwise confidence. Unlike pLDDT (per-residue), PAE is per-residue-pair and captures whether two parts of the structure are correctly placed relative to each other. Units are ångströms of expected positional error.

Q: What if only a Cα trace is available?
A: P-SEA three-state annotation labels each residue as helix, strand, or coil based purely on the geometry of the Cα trace. It serves as a fallback when the full backbone (and thus DSSP) is unavailable.

Q: What is the amino-acid chain?
A: This is the polypeptide sequence — one letter per residue, N-terminus first. Length ranges from a few dozen residues for small domains to over a thousand for large multi-domain proteins.

Q: What do the rendered images show?
A: The six renders are orthographic views along the three Cartesian axes in both directions. Representation (cartoon, sticks, or surface) and color scheme (sequence-rainbow or by-chain) vary across proteins so the training set covers all the common visualization conventions.

Q: What do the diagnostic plots show?
A: Plot images: a contact map (which residues are close in 3D, as an N×N binary image), a Ramachandran scatter (backbone torsion angles, revealing secondary-structure composition at a glance), and — for AlphaFold structures — a PAE heatmap (pairwise prediction confidence).

Q: How mobile is each atom in the crystal?
A: B-factor (Debye–Waller factor) reflects atomic displacement in the crystal lattice. It is an experimental observable (units Å²), not a prediction; low values mean the atom is pinned down, high values mean it moves or is heterogeneous across the crystal.

Q: Where is each backbone atom in 3D?
A: The mmCIF table is the protein's shape written out atom by atom. For each backbone N, Cα, C, and carbonyl O, it records an (x, y, z) coordinate triple in Å plus the residue type, chain letter, and residue number.